Protein AF-0000000079106106 (afdb_homodimer)

Secondary structure (DSSP, 8-state):
----EEEEEEEEESHHHHHHHTT--HHHHHHHTT---EEEEEEETTEEEEEEEETTEEEEEEEETTSEEEEE-TTS-EEEEE-EEETTEEEEESSS-EEEEEEEETTEEEEEEEETTEEEEEEEEE-/----EEEEEEEEESHHHHHHHTT--HHHHHHHTT---EEEEEEETTEEEEEEEETTEEEEEEEETTSEEEEE-TTS-EEEEE-EEETTEEEEEETTEEEEEEEEETTEEEEEEEETTEEEEEEEEE-

Foldseek 3Di:
DDPAAKKKWDDKDLQQVVCVVVPDDPVVSVVQVPWTKMWGWDDDPQKIWIWIDGPPDIAIDIDGAPDWDWGADPVGDTDIWHWHDDDQWIWIADPQKIWIWGPPDPFWIWIWIDHPRRIMITIIGGD/DDPAAKKKWDDKDLQQVVCVVVPDDPVVSVVQVPWTKMWGWDDDPQKIWIWIDGPPDIAIDIDGAPDWDWGADPVGDTDIWHWHDDDQWIWIADPQKIWIWGPPDPFWIWIWIDHPRRIMITIIGGD

Structure (mmCIF, N/CA/C/O backbone):
data_AF-0000000079106106-model_v1
#
loop_
_entity.id
_entity.type
_entity.pdbx_description
1 polymer 'Fatty acid-binding protein, liver'
#
loop_
_atom_site.group_PDB
_atom_site.id
_atom_site.type_symbol
_atom_site.label_atom_id
_atom_site.label_alt_id
_atom_site.label_comp_id
_atom_site.label_asym_id
_a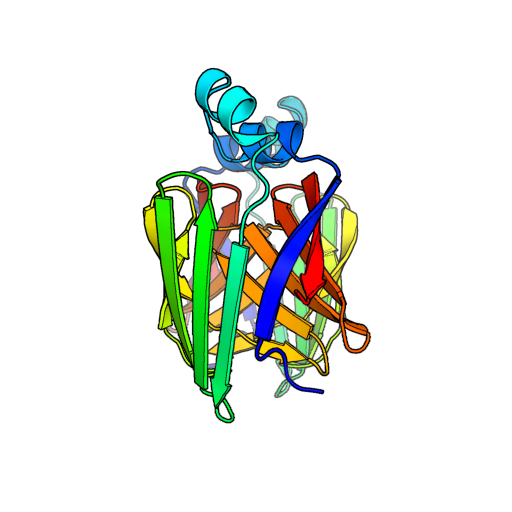tom_site.label_entity_id
_atom_site.label_seq_id
_atom_site.pdbx_PDB_ins_code
_atom_site.Cartn_x
_atom_site.Cartn_y
_atom_site.Cartn_z
_atom_site.occupancy
_atom_site.B_iso_or_equiv
_atom_site.auth_seq_id
_atom_site.auth_comp_id
_atom_site.auth_asym_id
_atom_site.auth_atom_id
_atom_site.pdbx_PDB_model_num
ATOM 1 N N . MET A 1 1 ? -15.227 -19.031 -3.68 1 78 1 MET A N 1
ATOM 2 C CA . MET A 1 1 ? -14.109 -19.859 -4.133 1 78 1 MET A CA 1
ATOM 3 C C . MET A 1 1 ? -12.898 -19.672 -3.217 1 78 1 MET A C 1
ATOM 5 O O . MET A 1 1 ? -12.719 -18.609 -2.621 1 78 1 MET A O 1
ATOM 9 N N . SER A 1 2 ? -12.148 -20.828 -3.018 1 93.19 2 SER A N 1
ATOM 10 C CA . SER A 1 2 ? -11.039 -20.844 -2.078 1 93.19 2 SER A CA 1
ATOM 11 C C . SER A 1 2 ? -9.703 -20.641 -2.799 1 93.19 2 SER A C 1
ATOM 13 O O . SER A 1 2 ? -9.523 -21.141 -3.914 1 93.19 2 SER A O 1
ATOM 15 N N . PHE A 1 3 ? -8.805 -19.969 -2.256 1 98 3 PHE A N 1
ATOM 16 C CA . PHE A 1 3 ? -7.465 -19.766 -2.793 1 98 3 PHE A CA 1
ATOM 17 C C . PHE A 1 3 ? -6.609 -21.016 -2.596 1 98 3 PHE A C 1
ATOM 19 O O . PHE A 1 3 ? -5.535 -21.141 -3.186 1 98 3 PHE A O 1
ATOM 26 N N . SER A 1 4 ? -7.051 -21.922 -1.822 1 98.31 4 SER A N 1
ATOM 27 C CA . SER A 1 4 ? -6.227 -23.062 -1.48 1 98.31 4 SER A CA 1
ATOM 28 C C . SER A 1 4 ? -5.801 -23.828 -2.73 1 98.31 4 SER A C 1
ATOM 30 O O . SER A 1 4 ? -6.617 -24.078 -3.621 1 98.31 4 SER A O 1
ATOM 32 N N . GLY A 1 5 ? -4.543 -24.156 -2.768 1 98.38 5 GLY A N 1
ATOM 33 C CA . GLY A 1 5 ? -4.02 -24.906 -3.896 1 98.38 5 GLY A CA 1
ATOM 34 C C . GLY A 1 5 ? -2.557 -24.625 -4.176 1 98.38 5 GLY A C 1
ATOM 35 O O . GLY A 1 5 ? -1.9 -23.906 -3.414 1 98.38 5 GLY A O 1
ATOM 36 N N . ARG A 1 6 ? -2.043 -25.328 -5.152 1 98.75 6 ARG A N 1
ATOM 37 C CA . ARG A 1 6 ? -0.69 -25.141 -5.668 1 98.75 6 ARG A CA 1
ATOM 38 C C . ARG A 1 6 ? -0.715 -24.531 -7.066 1 98.75 6 ARG A C 1
ATOM 40 O O . ARG A 1 6 ? -1.463 -24.984 -7.934 1 98.75 6 ARG A O 1
ATOM 47 N N . TYR A 1 7 ? 0.103 -23.484 -7.203 1 98.81 7 TYR A N 1
ATOM 48 C CA . TYR A 1 7 ? 0.075 -22.719 -8.445 1 98.81 7 TYR A CA 1
ATOM 49 C C . TYR A 1 7 ? 1.482 -22.516 -8.992 1 98.81 7 TYR A C 1
ATOM 51 O O . TYR A 1 7 ? 2.447 -22.438 -8.227 1 98.81 7 TYR A O 1
ATOM 59 N N . GLN A 1 8 ? 1.515 -22.406 -10.328 1 98.81 8 GLN A N 1
ATOM 60 C CA . GLN A 1 8 ? 2.787 -22.109 -10.977 1 98.81 8 GLN A CA 1
ATOM 61 C C . GLN A 1 8 ? 2.682 -20.859 -11.844 1 98.81 8 GLN A C 1
ATOM 63 O O . GLN A 1 8 ? 1.672 -20.656 -12.516 1 98.81 8 GLN A O 1
ATOM 68 N N . LEU A 1 9 ? 3.773 -20.109 -11.859 1 98.81 9 LEU A N 1
ATOM 69 C CA . LEU A 1 9 ? 3.82 -18.922 -12.703 1 98.81 9 LEU A CA 1
ATOM 70 C C . LEU A 1 9 ? 3.65 -19.297 -14.172 1 98.81 9 LEU A C 1
ATOM 72 O O . LEU A 1 9 ? 4.371 -20.141 -14.688 1 98.81 9 LEU A O 1
ATOM 76 N N . GLU A 1 10 ? 2.688 -18.672 -14.695 1 98.62 10 GLU A N 1
ATOM 77 C CA . GLU A 1 10 ? 2.441 -18.891 -16.109 1 98.62 10 GLU A CA 1
ATOM 78 C C . GLU A 1 10 ? 2.975 -17.734 -16.953 1 98.62 10 GLU A C 1
ATOM 80 O O . GLU A 1 10 ? 3.576 -17.938 -18 1 98.62 10 GLU A O 1
ATOM 85 N N . SER A 1 11 ? 2.742 -16.516 -16.562 1 98.25 11 SER A N 1
ATOM 86 C CA . SER A 1 11 ? 3.199 -15.336 -17.281 1 98.25 11 SER A CA 1
ATOM 87 C C . SER A 1 11 ? 3.354 -14.148 -16.328 1 98.25 11 SER A C 1
ATOM 89 O O . SER A 1 11 ? 2.814 -14.156 -15.227 1 98.25 11 SER A O 1
ATOM 91 N N . GLN A 1 12 ? 4.164 -13.188 -16.766 1 98.06 12 GLN A N 1
ATOM 92 C CA . GLN A 1 12 ? 4.344 -11.969 -15.977 1 98.06 12 GLN A CA 1
ATOM 93 C C . GLN A 1 12 ? 4.547 -10.758 -16.875 1 98.06 12 GLN A C 1
ATOM 95 O O . GLN A 1 12 ? 5.027 -10.891 -18 1 98.06 12 GLN A O 1
ATOM 100 N N . GLU A 1 13 ? 4.07 -9.602 -16.422 1 98.5 13 GLU A N 1
ATOM 101 C CA . GLU A 1 13 ? 4.219 -8.312 -17.094 1 98.5 13 GLU A CA 1
ATOM 102 C C . GLU A 1 13 ? 4.965 -7.312 -16.219 1 98.5 13 GLU A C 1
ATOM 104 O O . GLU A 1 13 ? 4.664 -7.176 -15.031 1 98.5 13 GLU A O 1
ATOM 109 N N . ASN A 1 14 ? 6.062 -6.609 -16.797 1 98.19 14 ASN A N 1
ATOM 110 C CA . ASN A 1 14 ? 6.789 -5.527 -16.141 1 98.19 14 ASN A CA 1
ATOM 111 C C . ASN A 1 14 ? 7.602 -6.031 -14.961 1 98.19 14 ASN A C 1
ATOM 113 O O . ASN A 1 14 ? 7.711 -5.348 -13.938 1 98.19 14 ASN A O 1
ATOM 117 N N . PHE A 1 15 ? 8.148 -7.266 -15.188 1 98.12 15 PHE A N 1
ATOM 118 C CA . PHE A 1 15 ? 8.977 -7.848 -14.133 1 98.12 15 PHE A CA 1
ATOM 119 C C . PHE A 1 15 ? 10.219 -7 -13.891 1 98.12 15 PHE A C 1
ATOM 121 O O . PHE A 1 15 ? 10.422 -6.492 -12.781 1 98.12 15 PHE A O 1
ATOM 128 N N . GLU A 1 16 ? 10.984 -6.746 -14.93 1 97.56 16 GLU A N 1
ATOM 129 C CA . GLU A 1 16 ? 12.297 -6.121 -14.773 1 97.56 16 GLU A CA 1
ATOM 130 C C . GLU A 1 16 ? 12.164 -4.684 -14.273 1 97.56 16 GLU A C 1
ATOM 132 O O . GLU A 1 16 ? 12.797 -4.301 -13.289 1 97.56 16 GLU A O 1
ATOM 137 N N . PRO A 1 17 ? 11.281 -3.854 -14.883 1 96.69 17 PRO A N 1
ATOM 138 C CA . PRO A 1 17 ? 11.148 -2.492 -14.359 1 96.69 17 PRO A CA 1
ATOM 139 C C . PRO A 1 17 ? 10.719 -2.461 -12.898 1 96.69 17 PRO A C 1
ATOM 141 O O . PRO A 1 17 ? 11.18 -1.604 -12.133 1 96.69 17 PRO A O 1
ATOM 144 N N . PHE A 1 18 ? 9.898 -3.365 -12.516 1 96.75 18 PHE A N 1
ATOM 145 C CA . PHE A 1 18 ? 9.422 -3.396 -11.141 1 96.75 18 PHE A CA 1
ATOM 146 C C . PHE A 1 18 ? 10.547 -3.783 -10.188 1 96.75 18 PHE A C 1
ATOM 148 O O . PHE A 1 18 ? 10.742 -3.133 -9.156 1 96.75 18 PHE A O 1
ATOM 155 N N . MET A 1 19 ? 11.242 -4.828 -10.523 1 96.19 19 MET A N 1
ATOM 156 C CA . MET A 1 19 ? 12.32 -5.293 -9.664 1 96.19 19 MET A CA 1
ATOM 157 C C . MET A 1 19 ? 13.398 -4.219 -9.516 1 96.19 19 MET A C 1
ATOM 159 O O . MET A 1 19 ? 13.953 -4.043 -8.43 1 96.19 19 MET A O 1
ATOM 163 N N . LYS A 1 20 ? 13.664 -3.508 -10.578 1 94.69 20 LYS A N 1
ATOM 164 C CA . LYS A 1 20 ? 14.609 -2.4 -10.508 1 94.69 20 LYS A CA 1
ATOM 165 C C . LYS A 1 20 ? 14.109 -1.304 -9.578 1 94.69 20 LYS A C 1
ATOM 167 O O . LYS A 1 20 ? 14.883 -0.754 -8.789 1 94.69 20 LYS A O 1
ATOM 172 N N . ALA A 1 21 ? 12.836 -1.104 -9.656 1 92.81 21 ALA A N 1
ATOM 173 C CA . ALA A 1 21 ? 12.242 -0.039 -8.859 1 92.81 21 ALA A CA 1
ATOM 174 C C . ALA A 1 21 ? 12.352 -0.343 -7.363 1 92.81 21 ALA A C 1
ATOM 176 O O . ALA A 1 21 ? 12.469 0.571 -6.547 1 92.81 21 ALA A O 1
ATOM 177 N N . ILE A 1 22 ? 12.328 -1.641 -7.035 1 92.94 22 ILE A N 1
ATOM 178 C CA . ILE A 1 22 ? 12.383 -1.965 -5.617 1 92.94 22 ILE A CA 1
ATOM 179 C C . ILE A 1 22 ? 13.836 -2.225 -5.199 1 92.94 22 ILE A C 1
ATOM 181 O O . ILE A 1 22 ? 14.094 -2.67 -4.082 1 92.94 22 ILE A O 1
ATOM 185 N N . GLY A 1 23 ? 14.773 -2.131 -6.078 1 90.94 23 GLY A N 1
ATOM 186 C CA . GLY A 1 23 ? 16.172 -2.008 -5.68 1 90.94 23 GLY A CA 1
ATOM 187 C C . GLY A 1 23 ? 16.969 -3.281 -5.891 1 90.94 23 GLY A C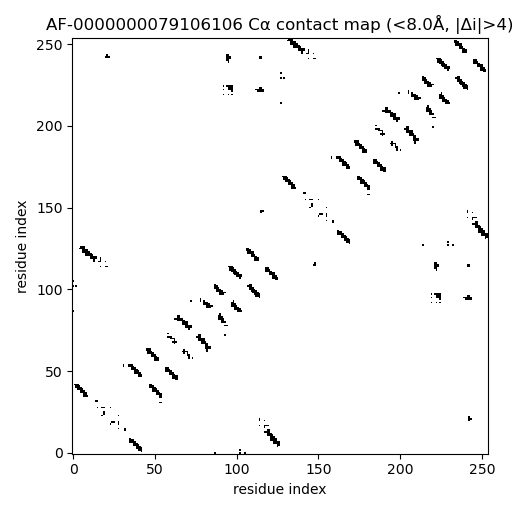 1
ATOM 188 O O . GLY A 1 23 ? 18.062 -3.43 -5.355 1 90.94 23 GLY A O 1
ATOM 189 N N . LEU A 1 24 ? 16.453 -4.223 -6.645 1 93.56 24 LEU A N 1
ATOM 190 C CA . LEU A 1 24 ? 17.234 -5.422 -6.922 1 93.56 24 LEU A CA 1
ATOM 191 C C . LEU A 1 24 ? 18.297 -5.145 -7.977 1 93.56 24 LEU A C 1
ATOM 193 O O . LEU A 1 24 ? 18.047 -4.426 -8.945 1 93.56 24 LEU A O 1
ATOM 197 N N . PRO A 1 25 ? 19.469 -5.723 -7.707 1 95.56 25 PRO A N 1
ATOM 198 C CA . PRO A 1 25 ? 20.5 -5.566 -8.734 1 95.56 25 PRO A CA 1
ATOM 199 C C . PRO A 1 25 ? 20.188 -6.348 -10.008 1 95.56 25 PRO A C 1
ATOM 201 O O . PRO A 1 25 ? 19.516 -7.379 -9.961 1 95.56 25 PRO A O 1
ATOM 204 N N . ASP A 1 26 ? 20.781 -5.887 -11.117 1 96.88 26 ASP A N 1
ATOM 205 C CA . ASP A 1 26 ? 20.5 -6.438 -12.438 1 96.88 26 ASP A CA 1
ATOM 206 C C . ASP A 1 26 ? 20.859 -7.926 -12.5 1 96.88 26 ASP A C 1
ATOM 208 O O . ASP A 1 26 ? 20.141 -8.711 -13.133 1 96.88 26 ASP A O 1
ATOM 212 N N . GLU A 1 27 ? 21.922 -8.273 -11.883 1 96.31 27 GLU A N 1
ATOM 213 C CA . GLU A 1 27 ? 22.359 -9.664 -11.922 1 96.31 27 GLU A CA 1
ATOM 214 C C . GLU A 1 27 ? 21.297 -10.594 -11.344 1 96.31 27 GLU A C 1
ATOM 216 O O . GLU A 1 27 ? 20.953 -11.609 -11.961 1 96.31 27 GLU A O 1
ATOM 221 N N . LEU A 1 28 ? 20.75 -10.227 -10.234 1 93.75 28 LEU A N 1
ATOM 222 C CA . LEU A 1 28 ? 19.719 -11.039 -9.609 1 93.75 28 LEU A CA 1
ATOM 223 C C . LEU A 1 28 ? 18.438 -11.023 -10.438 1 93.75 28 LEU A C 1
ATOM 225 O O . LEU A 1 28 ? 17.734 -12.039 -10.523 1 93.75 28 LEU A O 1
ATOM 229 N N . ILE A 1 29 ? 18.188 -9.906 -11.047 1 96.62 29 ILE A N 1
ATOM 230 C CA . ILE A 1 29 ? 16.984 -9.75 -11.875 1 96.62 29 ILE A CA 1
ATOM 231 C C . ILE A 1 29 ? 17.062 -10.695 -13.07 1 96.62 29 ILE A C 1
ATOM 233 O O . ILE A 1 29 ? 16.094 -11.406 -13.359 1 96.62 29 ILE A O 1
ATOM 237 N N . GLN A 1 30 ? 18.156 -10.727 -13.68 1 96.81 30 GLN A N 1
ATOM 238 C CA . GLN A 1 30 ? 18.328 -11.57 -14.859 1 96.81 30 GLN A CA 1
ATOM 239 C C . GLN A 1 30 ? 18.266 -13.047 -14.492 1 96.81 30 GLN A C 1
ATOM 241 O O . GLN A 1 30 ? 17.734 -13.859 -15.258 1 96.81 30 GLN A O 1
ATOM 246 N N . LYS A 1 31 ? 18.703 -13.367 -13.375 1 93.88 31 LYS A N 1
ATOM 247 C CA . LYS A 1 31 ? 18.672 -14.758 -12.93 1 93.88 31 LYS A CA 1
ATOM 248 C C . LYS A 1 31 ? 17.25 -15.188 -12.586 1 93.88 31 LYS A C 1
ATOM 250 O O . LYS A 1 31 ? 16.922 -16.375 -12.672 1 93.88 31 LYS A O 1
ATOM 255 N N . GLY A 1 32 ? 16.484 -14.25 -12.203 1 94.44 32 GLY A N 1
ATOM 256 C CA . GLY A 1 32 ? 15.164 -14.578 -11.688 1 94.44 32 GLY A CA 1
ATOM 257 C C . GLY A 1 32 ? 14.07 -14.516 -12.742 1 94.44 32 GLY A C 1
ATOM 258 O O . GLY A 1 32 ? 12.992 -15.07 -12.555 1 94.44 32 GLY A O 1
ATOM 259 N N . LYS A 1 33 ? 14.352 -13.836 -13.82 1 95.5 33 LYS A N 1
ATOM 260 C CA . LYS A 1 33 ? 13.32 -13.445 -14.773 1 95.5 33 LYS A CA 1
ATOM 261 C C . LYS A 1 33 ? 12.641 -14.664 -15.391 1 95.5 33 LYS A C 1
ATOM 263 O O . LYS A 1 33 ? 11.469 -14.617 -15.758 1 95.5 33 LYS A O 1
ATOM 268 N N . ASP A 1 34 ? 13.289 -15.828 -15.461 1 95.5 34 ASP A N 1
ATOM 269 C CA . ASP A 1 34 ? 12.734 -16.984 -16.156 1 95.5 34 ASP A CA 1
ATOM 270 C C . ASP A 1 34 ? 12.32 -18.062 -15.164 1 95.5 34 ASP A C 1
ATOM 272 O O . ASP A 1 34 ? 11.859 -19.141 -15.562 1 95.5 34 ASP A O 1
ATOM 276 N N . ILE A 1 35 ? 12.555 -17.797 -13.93 1 96.38 35 ILE A N 1
ATOM 277 C CA . ILE A 1 35 ? 12.188 -18.797 -12.922 1 96.38 35 ILE A CA 1
ATOM 278 C C . ILE A 1 35 ? 10.672 -18.922 -12.844 1 96.38 35 ILE A C 1
ATOM 280 O O . ILE A 1 35 ? 9.969 -17.922 -12.703 1 96.38 35 ILE A O 1
ATOM 284 N N . LYS A 1 36 ? 10.195 -20.125 -12.984 1 97.44 36 LYS A N 1
ATOM 285 C CA . LYS A 1 36 ? 8.773 -20.391 -12.789 1 97.44 36 LYS A CA 1
ATOM 286 C C . LYS A 1 36 ? 8.469 -20.703 -11.328 1 97.44 36 LYS A C 1
ATOM 288 O O . LYS A 1 36 ? 8.508 -21.875 -10.914 1 97.44 36 LYS A O 1
ATOM 293 N N . SER A 1 37 ? 8.141 -19.766 -10.602 1 97.94 37 SER A N 1
ATOM 294 C CA . SER A 1 37 ? 7.926 -19.891 -9.164 1 97.94 37 SER A CA 1
ATOM 295 C C . SER A 1 37 ? 6.695 -20.734 -8.852 1 97.94 37 SER A C 1
ATOM 297 O O . SER A 1 37 ? 5.777 -20.812 -9.672 1 97.94 37 SER A O 1
ATOM 299 N N . ILE A 1 38 ? 6.691 -21.297 -7.68 1 98.62 38 ILE A N 1
ATOM 300 C CA . ILE A 1 38 ? 5.574 -22.094 -7.188 1 98.62 38 ILE A CA 1
ATOM 301 C C . ILE A 1 38 ? 5 -21.453 -5.926 1 98.62 38 ILE A C 1
ATOM 303 O O . ILE A 1 38 ? 5.746 -21.078 -5.012 1 98.62 38 ILE A O 1
ATOM 307 N N . SER A 1 39 ? 3.688 -21.281 -5.938 1 98.62 39 SER A N 1
ATOM 308 C CA . SER A 1 39 ? 2.98 -20.797 -4.758 1 98.62 39 SER A CA 1
ATOM 309 C C . SER A 1 39 ? 2.047 -21.859 -4.191 1 98.62 39 SER A C 1
ATOM 311 O O . SER A 1 39 ? 1.225 -22.422 -4.918 1 98.62 39 SER A O 1
ATOM 313 N N . GLU A 1 40 ? 2.143 -22.109 -2.979 1 98.81 40 GLU A N 1
ATOM 314 C CA . GLU A 1 40 ? 1.206 -22.953 -2.248 1 98.81 40 GLU A CA 1
ATOM 315 C C . GLU A 1 40 ? 0.401 -22.141 -1.236 1 98.81 40 GLU A C 1
ATOM 317 O O . GLU A 1 40 ? 0.973 -21.484 -0.364 1 98.81 40 GLU A O 1
ATOM 322 N N . ILE A 1 41 ? -0.857 -22.234 -1.336 1 98.75 41 ILE A N 1
ATOM 323 C CA . ILE A 1 41 ? -1.736 -21.453 -0.474 1 98.75 41 ILE A CA 1
ATOM 324 C C . ILE A 1 41 ? -2.65 -22.391 0.315 1 98.75 41 ILE A C 1
ATOM 326 O O . ILE A 1 41 ? -3.314 -23.25 -0.262 1 98.75 41 ILE A O 1
ATOM 330 N N . GLU A 1 42 ? -2.668 -22.234 1.549 1 98.75 42 GLU A N 1
ATOM 331 C CA . GLU A 1 42 ? -3.605 -22.875 2.463 1 98.75 42 GLU A CA 1
ATOM 332 C C . GLU A 1 42 ? -4.547 -21.859 3.104 1 98.75 42 GLU A C 1
ATOM 334 O O . GLU A 1 42 ? -4.098 -20.938 3.775 1 98.75 42 GLU A O 1
ATOM 339 N N . GLU A 1 43 ? -5.785 -22.047 2.881 1 98.25 43 GLU A N 1
ATOM 340 C CA . GLU A 1 43 ? -6.824 -21.203 3.459 1 98.25 43 GLU A CA 1
ATOM 341 C C . GLU A 1 43 ? -7.711 -22 4.414 1 98.25 43 GLU A C 1
ATOM 343 O O . GLU A 1 43 ? -8.352 -22.969 4.008 1 98.25 43 GLU A O 1
ATOM 348 N N . ASN A 1 44 ? -7.746 -21.641 5.625 1 98.19 44 ASN A N 1
ATOM 349 C CA . ASN A 1 44 ? -8.633 -22.156 6.66 1 98.19 44 ASN A CA 1
ATOM 350 C C . ASN A 1 44 ? -9.453 -21.047 7.309 1 98.19 44 ASN A C 1
ATOM 352 O O . ASN A 1 44 ? -9.055 -20.484 8.328 1 98.19 44 ASN A O 1
ATOM 356 N N . GLY A 1 45 ? -10.648 -20.938 6.758 1 96.56 45 GLY A N 1
ATOM 357 C CA . GLY A 1 45 ? -11.375 -19.75 7.148 1 96.56 45 GLY A CA 1
ATOM 358 C C . GLY A 1 45 ? -10.625 -18.453 6.852 1 96.56 45 GLY A C 1
ATOM 359 O O . GLY A 1 45 ? -10.227 -18.219 5.711 1 96.56 45 GLY A O 1
ATOM 360 N N . ASP A 1 46 ? -10.383 -17.75 7.957 1 97.81 46 ASP A N 1
ATOM 361 C CA . ASP A 1 46 ? -9.688 -16.469 7.781 1 97.81 46 ASP A CA 1
ATOM 362 C C . ASP A 1 46 ? -8.18 -16.641 7.918 1 97.81 46 ASP A C 1
ATOM 364 O O . ASP A 1 46 ? -7.418 -15.695 7.73 1 97.81 46 ASP A O 1
ATOM 368 N N . HIS A 1 47 ? -7.77 -17.781 8.195 1 98.62 47 HIS A N 1
ATOM 369 C CA . HIS A 1 47 ? -6.344 -18.016 8.383 1 98.62 47 HIS A CA 1
ATOM 370 C C . HIS A 1 47 ? -5.699 -18.516 7.086 1 98.62 47 HIS A C 1
ATOM 372 O O . HIS A 1 47 ? -6.219 -19.422 6.438 1 98.62 47 HIS A O 1
ATOM 378 N N . PHE A 1 48 ? -4.559 -17.891 6.766 1 98.81 48 PHE A N 1
ATOM 379 C CA . PHE A 1 48 ? -3.832 -18.234 5.551 1 98.81 48 PHE A CA 1
ATOM 380 C C . PHE A 1 48 ? -2.381 -18.594 5.863 1 98.81 48 PHE A C 1
ATOM 382 O O . PHE A 1 48 ? -1.769 -17.984 6.742 1 98.81 48 PHE A O 1
ATOM 389 N N . LYS A 1 49 ? -1.903 -19.5 5.102 1 98.88 49 LYS A N 1
ATOM 390 C CA . LYS A 1 49 ? -0.473 -19.75 4.965 1 98.88 49 LYS A CA 1
ATOM 391 C C . LYS A 1 49 ? -0.059 -19.812 3.498 1 98.88 49 LYS A C 1
ATOM 393 O O . LYS A 1 49 ? -0.598 -20.594 2.725 1 98.88 49 LYS A O 1
ATOM 398 N N . VAL A 1 50 ? 0.894 -19.031 3.111 1 98.75 50 VAL A N 1
ATOM 399 C CA . VAL A 1 50 ? 1.36 -18.938 1.73 1 98.75 50 VAL A CA 1
ATOM 400 C C . VAL A 1 50 ? 2.852 -19.266 1.667 1 98.75 50 VAL A C 1
ATOM 402 O O . VAL A 1 50 ? 3.658 -18.656 2.365 1 98.75 50 VAL A O 1
ATOM 405 N N . THR A 1 51 ? 3.145 -20.203 0.875 1 98.69 51 THR A N 1
ATOM 406 C CA . THR A 1 51 ? 4.527 -20.594 0.618 1 98.69 51 THR A CA 1
ATOM 407 C C . THR A 1 51 ? 4.898 -20.328 -0.84 1 98.69 51 THR A C 1
ATOM 409 O O . THR A 1 51 ? 4.266 -20.875 -1.75 1 98.69 51 THR A O 1
ATOM 412 N N . VAL A 1 52 ? 5.887 -19.5 -1.043 1 98 52 VAL A N 1
ATOM 413 C CA . VAL A 1 52 ? 6.352 -19.188 -2.393 1 98 52 VAL A CA 1
ATOM 414 C C . VAL A 1 52 ? 7.785 -19.672 -2.57 1 98 52 VAL A C 1
ATOM 416 O O . VAL A 1 52 ? 8.672 -19.328 -1.783 1 98 52 VAL A O 1
ATOM 419 N N . THR A 1 53 ? 7.988 -20.5 -3.551 1 97.56 53 THR A N 1
ATOM 420 C CA . THR A 1 53 ? 9.312 -21.016 -3.889 1 97.56 53 THR A CA 1
ATOM 421 C C . THR A 1 53 ? 9.797 -20.422 -5.211 1 97.56 53 THR A C 1
ATOM 423 O O . THR A 1 53 ? 9.141 -20.578 -6.242 1 97.56 53 THR A O 1
ATOM 426 N N . THR A 1 54 ? 10.867 -19.719 -5.164 1 94.31 54 THR A N 1
ATOM 427 C CA . THR A 1 54 ? 11.531 -19.141 -6.328 1 94.31 54 THR A CA 1
ATOM 428 C C . THR A 1 54 ? 12.977 -19.625 -6.418 1 94.31 54 THR A C 1
ATOM 430 O O . THR A 1 54 ? 13.859 -19.094 -5.742 1 94.31 54 THR A O 1
ATOM 433 N N . GLY A 1 55 ? 13.227 -20.547 -7.316 1 90.88 55 GLY A N 1
ATOM 434 C CA . GLY A 1 55 ? 14.531 -21.172 -7.332 1 90.88 55 GLY A CA 1
ATOM 435 C C . GLY A 1 55 ? 14.883 -21.844 -6.02 1 90.88 55 GLY A C 1
ATOM 436 O O . GLY A 1 55 ? 14.172 -22.75 -5.57 1 90.88 55 GLY A O 1
ATOM 437 N N . SER A 1 56 ? 15.977 -21.359 -5.426 1 91.69 56 SER A N 1
ATOM 438 C CA . SER A 1 56 ? 16.406 -21.984 -4.184 1 91.69 56 SER A CA 1
ATOM 439 C C . SER A 1 56 ? 15.82 -21.266 -2.971 1 91.69 56 SER A C 1
ATOM 441 O O . SER A 1 56 ? 16 -21.719 -1.834 1 91.69 56 SER A O 1
ATOM 443 N N . LYS A 1 57 ? 15.117 -20.234 -3.178 1 92.06 57 LYS A N 1
ATOM 444 C CA . LYS A 1 57 ? 14.578 -19.453 -2.07 1 92.06 57 LYS A CA 1
ATOM 445 C C . LYS A 1 57 ? 13.133 -19.828 -1.772 1 92.06 57 LYS A C 1
ATOM 447 O O . LYS A 1 57 ? 12.344 -20.062 -2.691 1 92.06 57 LYS A O 1
ATOM 452 N N . VAL A 1 58 ? 12.891 -19.906 -0.454 1 96.5 58 VAL A N 1
ATOM 453 C CA . VAL A 1 58 ? 11.531 -20.203 -0.003 1 96.5 58 VAL A CA 1
ATOM 454 C C . VAL A 1 58 ? 11.047 -19.109 0.948 1 96.5 58 VAL A C 1
ATOM 456 O O . VAL A 1 58 ? 11.75 -18.766 1.901 1 96.5 58 VAL A O 1
ATOM 459 N N . LEU A 1 59 ? 9.93 -18.484 0.629 1 97.25 59 LEU A N 1
ATOM 460 C CA . LEU A 1 59 ? 9.297 -17.469 1.472 1 97.25 59 LEU A CA 1
ATOM 461 C C . LEU A 1 59 ? 7.965 -17.984 2.016 1 97.25 59 LEU A C 1
ATOM 463 O O . LEU A 1 59 ? 7.121 -18.469 1.255 1 97.25 59 LEU A O 1
ATOM 467 N N . VAL A 1 60 ? 7.812 -17.969 3.373 1 98.25 60 VAL A N 1
ATOM 468 C CA . VAL A 1 60 ? 6.574 -18.406 4.004 1 98.25 60 VAL A CA 1
ATOM 469 C C . VAL A 1 60 ? 5.957 -17.234 4.785 1 98.25 60 VAL A C 1
ATOM 471 O O . VAL A 1 60 ? 6.621 -16.625 5.617 1 98.25 60 VAL A O 1
ATOM 474 N N . ASN A 1 61 ? 4.73 -16.922 4.512 1 98.69 61 ASN A N 1
ATOM 475 C CA . ASN A 1 61 ? 3.951 -15.953 5.266 1 98.69 61 ASN A CA 1
ATOM 476 C C . ASN A 1 61 ? 2.643 -16.547 5.77 1 98.69 61 ASN A C 1
ATOM 478 O O . ASN A 1 61 ? 1.98 -17.297 5.051 1 98.69 61 ASN A O 1
ATOM 482 N N . SER A 1 62 ? 2.252 -16.219 6.949 1 98.75 62 SER A N 1
ATOM 483 C CA . SER A 1 62 ? 0.976 -16.594 7.547 1 98.75 62 SER A CA 1
ATOM 484 C C . SER A 1 62 ? 0.246 -15.375 8.109 1 98.75 62 SER A C 1
ATOM 486 O O . SER A 1 62 ? 0.867 -14.492 8.695 1 98.75 62 SER A O 1
ATOM 488 N N . PHE A 1 63 ? -1.028 -15.422 8.008 1 98.75 63 PHE A N 1
ATOM 489 C CA . PHE A 1 63 ? -1.804 -14.289 8.5 1 98.75 63 PHE A CA 1
ATOM 490 C C . PHE A 1 63 ? -3.268 -14.672 8.68 1 98.75 63 PHE A C 1
ATOM 492 O O . PHE A 1 63 ? -3.711 -15.703 8.172 1 98.75 63 PHE A O 1
ATOM 499 N N . THR A 1 64 ? -3.949 -13.898 9.414 1 98.62 64 THR A N 1
ATOM 500 C CA . THR A 1 64 ? -5.402 -13.922 9.539 1 98.62 64 THR A CA 1
ATOM 501 C C . THR A 1 64 ? -6.016 -12.656 8.953 1 98.62 64 THR A C 1
ATOM 503 O O . THR A 1 64 ? -5.582 -11.547 9.273 1 98.62 64 THR A O 1
ATOM 506 N N . ILE A 1 65 ? -7.004 -12.812 8.109 1 97.75 65 ILE A N 1
ATOM 507 C CA . ILE A 1 65 ? -7.645 -11.688 7.441 1 97.75 65 ILE A CA 1
ATOM 508 C C . ILE A 1 65 ? -8.094 -10.664 8.477 1 97.75 65 ILE A C 1
ATOM 510 O O . ILE A 1 65 ? -8.734 -11.016 9.477 1 97.75 65 ILE A O 1
ATOM 514 N N . GLY A 1 66 ? -7.676 -9.43 8.258 1 95.88 66 GLY A N 1
ATOM 515 C CA . GLY A 1 66 ? -8.156 -8.336 9.086 1 95.88 66 GLY A CA 1
ATOM 516 C C . GLY A 1 66 ? -7.359 -8.164 10.367 1 95.88 66 GLY A C 1
ATOM 517 O O . GLY A 1 66 ? -7.629 -7.254 11.156 1 95.88 66 GLY A O 1
ATOM 518 N N . LYS A 1 67 ? -6.391 -9.016 10.555 1 97.25 67 LYS A N 1
ATOM 519 C CA . LYS A 1 67 ? -5.57 -8.938 11.758 1 97.25 67 LYS A CA 1
ATOM 520 C C . LYS A 1 67 ? -4.117 -8.633 11.414 1 97.25 67 LYS A C 1
ATOM 522 O O . LYS A 1 67 ? -3.594 -9.125 10.414 1 97.25 67 LYS A O 1
ATOM 527 N N . GLU A 1 68 ? -3.59 -7.871 12.273 1 97.38 68 GLU A N 1
ATOM 528 C CA . GLU A 1 68 ? -2.18 -7.551 12.062 1 97.38 68 GLU A CA 1
ATOM 529 C C . GLU A 1 68 ? -1.316 -8.812 12.117 1 97.38 68 GLU A C 1
ATOM 531 O O . GLU A 1 68 ? -1.535 -9.68 12.961 1 97.38 68 GLU A O 1
ATOM 536 N N . ALA A 1 69 ? -0.369 -8.883 11.203 1 98.06 69 ALA A N 1
ATOM 537 C CA . ALA A 1 69 ? 0.616 -9.961 11.164 1 98.06 69 ALA A CA 1
ATOM 538 C C . ALA A 1 69 ? 1.978 -9.445 10.711 1 98.06 69 ALA A C 1
ATOM 540 O O . ALA A 1 69 ? 2.066 -8.406 10.062 1 98.06 69 ALA A O 1
ATOM 541 N N . GLU A 1 70 ? 3.025 -10.117 11.156 1 98.19 70 GLU A N 1
ATOM 542 C CA . GLU A 1 70 ? 4.348 -9.852 10.602 1 98.19 70 GLU A CA 1
ATOM 543 C C . GLU A 1 70 ? 4.57 -10.617 9.297 1 98.19 70 GLU A C 1
ATOM 545 O O . GLU A 1 70 ? 4.48 -11.852 9.281 1 98.19 70 GLU A O 1
ATOM 550 N N . LEU A 1 71 ? 4.793 -9.922 8.18 1 97.75 71 LEU A N 1
ATOM 551 C CA . LEU A 1 71 ? 5.027 -10.5 6.867 1 97.75 71 LEU A CA 1
ATOM 552 C C . LEU A 1 71 ? 6.434 -10.18 6.371 1 97.75 71 LEU A C 1
ATOM 554 O O . LEU A 1 71 ? 7.016 -9.156 6.758 1 97.75 71 LEU A O 1
ATOM 558 N N . GLU A 1 72 ? 6.922 -11.039 5.562 1 96.44 72 GLU A N 1
ATOM 559 C CA . GLU A 1 72 ? 8.25 -10.852 4.992 1 96.44 72 GLU A CA 1
ATOM 560 C C . GLU A 1 72 ? 8.18 -10.594 3.492 1 96.44 72 GLU A C 1
ATOM 562 O O . GLU A 1 72 ? 7.418 -11.25 2.779 1 96.44 72 GLU A O 1
ATOM 567 N N . THR A 1 73 ? 8.914 -9.562 3.047 1 91.38 73 THR A N 1
ATOM 568 C CA . THR A 1 73 ? 9.008 -9.281 1.619 1 91.38 73 THR A CA 1
ATOM 569 C C . THR A 1 73 ? 10 -10.227 0.947 1 91.38 73 THR A C 1
ATOM 571 O O . THR A 1 73 ? 10.734 -10.945 1.625 1 91.38 73 THR A O 1
ATOM 574 N N . VAL A 1 74 ? 9.984 -10.219 -0.392 1 84.31 74 VAL A N 1
ATOM 575 C CA . VAL A 1 74 ? 10.883 -11.062 -1.172 1 84.31 74 VAL A CA 1
ATOM 576 C C . VAL A 1 74 ? 12.328 -10.633 -0.94 1 84.31 74 VAL A C 1
ATOM 578 O O . VAL A 1 74 ? 13.25 -11.438 -1.103 1 84.31 74 VAL A O 1
ATOM 581 N N . THR A 1 75 ? 12.469 -9.398 -0.557 1 85.62 75 THR A N 1
ATOM 582 C CA . THR A 1 75 ? 13.812 -8.891 -0.324 1 85.62 75 THR A CA 1
ATOM 583 C C . THR A 1 75 ? 14.227 -9.102 1.13 1 85.62 75 THR A C 1
ATOM 585 O O . THR A 1 75 ? 15.328 -8.719 1.531 1 85.62 75 THR A O 1
ATOM 588 N N . GLY A 1 76 ? 13.398 -9.703 1.941 1 89.38 76 GLY A N 1
ATOM 589 C CA . GLY A 1 76 ? 13.805 -10.172 3.256 1 89.38 76 GLY A CA 1
ATOM 590 C C . GLY A 1 76 ? 13.344 -9.266 4.383 1 89.38 76 GLY A C 1
ATOM 591 O O . GLY A 1 76 ? 13.5 -9.602 5.559 1 89.38 76 GLY A O 1
ATOM 592 N N . GLU A 1 77 ? 12.805 -8.133 4.164 1 90.38 77 GLU A N 1
ATOM 593 C CA . GLU A 1 77 ? 12.383 -7.223 5.219 1 90.38 77 GLU A CA 1
ATOM 594 C C . GLU A 1 77 ? 11.086 -7.699 5.875 1 90.38 77 GLU A C 1
ATOM 596 O O . GLU A 1 77 ? 10.172 -8.156 5.188 1 90.38 77 GLU A O 1
ATOM 601 N N . LYS A 1 78 ? 11.109 -7.609 7.234 1 94.69 78 LYS A N 1
ATOM 602 C CA . LYS A 1 78 ? 9.898 -7.914 7.98 1 94.69 78 LYS A CA 1
ATOM 603 C C . LYS A 1 78 ? 9.062 -6.656 8.211 1 94.69 78 LYS A C 1
ATOM 605 O O . LYS A 1 78 ? 9.602 -5.602 8.547 1 94.69 78 LYS A O 1
ATOM 610 N N . VAL A 1 79 ? 7.703 -6.816 8.008 1 94.5 79 VAL A N 1
ATOM 611 C CA . VAL A 1 79 ? 6.805 -5.672 8.094 1 94.5 79 VAL A CA 1
ATOM 612 C C . VAL A 1 79 ? 5.496 -6.09 8.758 1 94.5 79 VAL A C 1
ATOM 614 O O . VAL A 1 79 ? 4.961 -7.164 8.461 1 94.5 79 VAL A O 1
ATOM 617 N N . LYS A 1 80 ? 5.016 -5.25 9.648 1 94.56 80 LYS A N 1
ATOM 618 C CA . LYS A 1 80 ? 3.67 -5.469 10.172 1 94.56 80 LYS A CA 1
ATOM 619 C C . LYS A 1 80 ? 2.611 -4.918 9.219 1 94.56 80 LYS A C 1
ATOM 621 O O . LYS A 1 80 ? 2.729 -3.791 8.734 1 94.56 80 LYS A O 1
ATOM 626 N N . SER A 1 81 ? 1.624 -5.723 8.906 1 95.69 81 SER A N 1
ATOM 627 C CA . SER A 1 81 ? 0.572 -5.305 7.984 1 95.69 81 SER A CA 1
ATOM 628 C C . SER A 1 81 ? -0.715 -6.086 8.227 1 95.69 81 SER A C 1
ATOM 630 O O . SER A 1 81 ? -0.749 -7 9.047 1 95.69 81 SER A O 1
ATOM 632 N N . VAL A 1 82 ? -1.761 -5.633 7.609 1 96.44 82 VAL A N 1
ATOM 633 C CA . VAL A 1 82 ? -3.062 -6.293 7.652 1 96.44 82 VAL A CA 1
ATOM 634 C C . VAL A 1 82 ? -3.506 -6.656 6.238 1 96.44 82 VAL A C 1
ATOM 636 O O . VAL A 1 82 ? -3.494 -5.809 5.34 1 96.44 82 VAL A O 1
ATOM 639 N N . VAL A 1 83 ? -3.871 -7.848 6.051 1 97.56 83 VAL A N 1
ATOM 640 C CA . VAL A 1 83 ? -4.422 -8.281 4.773 1 97.56 83 VAL A CA 1
ATOM 641 C C . VAL A 1 83 ? -5.945 -8.156 4.797 1 97.56 83 VAL A C 1
ATOM 643 O O . VAL A 1 83 ? -6.602 -8.648 5.719 1 97.56 83 VAL A O 1
ATOM 646 N N . HIS A 1 84 ? -6.449 -7.547 3.803 1 96.56 84 HIS A N 1
ATOM 647 C CA . HIS A 1 84 ? -7.895 -7.359 3.703 1 96.56 84 HIS A CA 1
ATOM 648 C C . HIS A 1 84 ? -8.477 -8.188 2.561 1 96.56 84 HIS A C 1
ATOM 650 O O . HIS A 1 84 ? -7.844 -8.344 1.515 1 96.56 84 HIS A O 1
ATOM 656 N N . ARG A 1 85 ? -9.656 -8.609 2.785 1 95.19 85 ARG A N 1
ATOM 657 C CA . ARG A 1 85 ? -10.375 -9.352 1.751 1 95.19 85 ARG A CA 1
ATOM 658 C C . ARG A 1 85 ? -11.555 -8.547 1.224 1 95.19 85 ARG A C 1
ATOM 660 O O . ARG A 1 85 ? -12.312 -7.961 2.002 1 95.19 85 ARG A O 1
ATOM 667 N N . GLU A 1 86 ? -11.594 -8.453 -0.029 1 92.5 86 GLU A N 1
ATOM 668 C CA . GLU A 1 86 ? -12.719 -7.879 -0.765 1 92.5 86 GLU A CA 1
ATOM 669 C C . GLU A 1 86 ? -13.234 -8.844 -1.825 1 92.5 86 GLU A C 1
ATOM 671 O O . GLU A 1 86 ? -12.789 -8.812 -2.975 1 92.5 86 GLU A O 1
ATOM 676 N N . GLY A 1 87 ? -14.164 -9.734 -1.427 1 91.06 87 GLY A N 1
ATOM 677 C CA . GLY A 1 87 ? -14.641 -10.758 -2.34 1 91.06 87 GLY A CA 1
ATOM 678 C C . GLY A 1 87 ? -13.57 -11.766 -2.717 1 91.06 87 GLY A C 1
ATOM 679 O O . GLY A 1 87 ? -13.016 -12.445 -1.851 1 91.06 87 GLY A O 1
ATOM 680 N N . ASN A 1 88 ? -13.328 -11.781 -3.973 1 95.5 88 ASN A N 1
ATOM 681 C CA . ASN A 1 88 ? -12.352 -12.727 -4.504 1 95.5 88 ASN A CA 1
ATOM 682 C C . ASN A 1 88 ? -10.953 -12.125 -4.547 1 95.5 88 ASN A C 1
ATOM 684 O O . ASN A 1 88 ? -10.078 -12.633 -5.246 1 95.5 88 ASN A O 1
ATOM 688 N N . LYS A 1 89 ? -10.781 -10.992 -3.807 1 96.69 89 LYS A N 1
ATOM 689 C CA . LYS A 1 89 ? -9.484 -10.32 -3.793 1 96.69 89 LYS A CA 1
ATOM 690 C C . LYS A 1 89 ? -8.914 -10.258 -2.379 1 96.69 89 LYS A C 1
ATOM 692 O O . LYS A 1 89 ? -9.648 -10.031 -1.417 1 96.69 89 LYS A O 1
ATOM 697 N N . LEU A 1 90 ? -7.617 -10.445 -2.309 1 97.81 90 LEU A N 1
ATOM 698 C CA . LEU A 1 90 ? -6.832 -10.094 -1.131 1 97.81 90 LEU A CA 1
ATOM 699 C C . LEU A 1 90 ? -5.945 -8.891 -1.407 1 97.81 90 LEU A C 1
ATOM 701 O O . LEU A 1 90 ? -5.309 -8.805 -2.459 1 97.81 90 LEU A O 1
ATOM 705 N N . LYS A 1 91 ? -5.992 -7.957 -0.485 1 97.12 91 LYS A N 1
ATOM 706 C CA . LYS A 1 91 ? -5.219 -6.73 -0.658 1 97.12 91 LYS A CA 1
ATOM 707 C C . LYS A 1 91 ? -4.336 -6.465 0.556 1 97.12 91 LYS A C 1
ATOM 709 O O . LYS A 1 91 ? -4.781 -6.586 1.697 1 97.12 91 LYS A O 1
ATOM 714 N N . VAL A 1 92 ? -3.057 -6.109 0.297 1 97 92 VAL A N 1
ATOM 715 C CA . VAL A 1 92 ? -2.127 -5.754 1.364 1 97 92 VAL A CA 1
ATOM 716 C C . VAL A 1 92 ? -1.099 -4.754 0.844 1 97 92 VAL A C 1
ATOM 718 O O . VAL A 1 92 ? -0.845 -4.684 -0.361 1 97 92 VAL A O 1
ATOM 721 N N . CYS A 1 93 ? -0.6 -3.951 1.659 1 94.75 93 CYS A N 1
ATOM 722 C CA . CYS A 1 93 ? 0.51 -3.053 1.356 1 94.75 93 CYS A CA 1
ATOM 723 C C . CYS A 1 93 ? 1.721 -3.369 2.227 1 94.75 93 CYS A C 1
ATOM 725 O O . CYS A 1 93 ? 1.617 -3.398 3.453 1 94.75 93 CYS A O 1
ATOM 727 N N . LEU A 1 94 ? 2.83 -3.67 1.606 1 94.31 94 LEU A N 1
ATOM 728 C CA . LEU A 1 94 ? 4.074 -3.994 2.297 1 94.31 94 LEU A CA 1
ATOM 729 C C . LEU A 1 94 ? 5.145 -2.945 2.008 1 94.31 94 LEU A C 1
ATOM 731 O O . LEU A 1 94 ? 5.777 -2.975 0.951 1 94.31 94 LEU A O 1
ATOM 735 N N . LYS A 1 95 ? 5.441 -2.082 2.898 1 89.25 95 LYS A N 1
ATOM 736 C CA . LYS A 1 95 ? 6.473 -1.056 2.797 1 89.25 95 LYS A CA 1
ATOM 737 C C . LYS A 1 95 ? 6.336 -0.261 1.503 1 89.25 95 LYS A C 1
ATOM 739 O O . LYS A 1 95 ? 7.312 -0.071 0.776 1 89.25 95 LYS A O 1
ATOM 744 N N . GLY A 1 96 ? 5.133 0.04 1.225 1 92.12 96 GLY A N 1
ATOM 745 C CA . GLY A 1 96 ? 4.898 0.873 0.055 1 92.12 96 GLY A CA 1
ATOM 746 C C . GLY A 1 96 ? 4.773 0.076 -1.229 1 92.12 96 GLY A C 1
ATOM 747 O O . GLY A 1 96 ? 4.969 0.614 -2.32 1 92.12 96 GLY A O 1
ATOM 748 N N . ILE A 1 97 ? 4.656 -1.159 -1.12 1 94.38 97 ILE A N 1
ATOM 749 C CA . ILE A 1 97 ? 4.312 -2.016 -2.248 1 94.38 97 ILE A CA 1
ATOM 750 C C . ILE A 1 97 ? 2.887 -2.539 -2.082 1 94.38 97 ILE A C 1
ATOM 752 O O . ILE A 1 97 ? 2.598 -3.277 -1.137 1 94.38 97 ILE A O 1
ATOM 756 N N . GLU A 1 98 ? 2 -2.123 -2.973 1 95.62 98 GLU A N 1
ATOM 757 C CA . GLU A 1 98 ? 0.643 -2.662 -2.973 1 95.62 98 GLU A CA 1
ATOM 758 C C . GLU A 1 98 ? 0.591 -4.027 -3.65 1 95.62 98 GLU A C 1
ATOM 760 O O . GLU A 1 98 ? 1.167 -4.219 -4.723 1 95.62 98 GLU A O 1
ATOM 765 N N . SER A 1 99 ? -0.035 -4.965 -3.018 1 97.12 99 SER A N 1
ATOM 766 C CA . SER A 1 99 ? -0.218 -6.293 -3.59 1 97.12 99 SER A CA 1
ATOM 767 C C . SER A 1 99 ? -1.687 -6.703 -3.57 1 97.12 99 SER A C 1
ATOM 769 O O . SER A 1 99 ? -2.312 -6.742 -2.51 1 97.12 99 SER A O 1
ATOM 771 N N . ILE A 1 100 ? -2.205 -6.988 -4.723 1 97.44 100 ILE A N 1
ATOM 772 C CA . ILE A 1 100 ? -3.574 -7.469 -4.879 1 97.44 100 ILE A CA 1
ATOM 773 C C . ILE A 1 100 ? -3.562 -8.859 -5.508 1 97.44 100 ILE A C 1
ATOM 775 O O . ILE A 1 100 ? -2.99 -9.062 -6.582 1 97.44 100 ILE A O 1
ATOM 779 N N . THR A 1 101 ? -4.133 -9.812 -4.809 1 98.44 101 THR A N 1
ATOM 780 C CA . THR A 1 101 ? -4.273 -11.18 -5.289 1 98.44 101 THR A CA 1
ATOM 781 C C . THR A 1 101 ? -5.734 -11.5 -5.598 1 98.44 101 THR A C 1
ATOM 783 O O . THR A 1 101 ? -6.582 -11.477 -4.703 1 98.44 101 THR A O 1
ATOM 786 N N . GLU A 1 102 ? -6.023 -11.82 -6.832 1 98.44 102 GLU A N 1
ATOM 787 C CA . GLU A 1 102 ? -7.402 -12 -7.285 1 98.44 102 GLU A CA 1
ATOM 788 C C . GLU A 1 102 ? -7.609 -13.391 -7.887 1 98.44 102 GLU A C 1
ATOM 790 O O . GLU A 1 102 ? -6.844 -13.82 -8.75 1 98.44 102 GLU A O 1
ATOM 795 N N . MET A 1 103 ? -8.547 -14.086 -7.395 1 98.31 103 MET A N 1
ATOM 796 C CA . MET A 1 103 ? -9.008 -15.297 -8.062 1 98.31 103 MET A CA 1
ATOM 797 C C . MET A 1 103 ? -9.844 -14.961 -9.297 1 98.31 103 MET A C 1
ATOM 799 O O . MET A 1 103 ? -11.016 -14.594 -9.172 1 98.31 103 MET A O 1
ATOM 803 N N . VAL A 1 104 ? -9.273 -15.102 -10.438 1 97.56 104 VAL A N 1
ATOM 804 C CA . VAL A 1 104 ? -9.945 -14.695 -11.672 1 97.56 104 VAL A CA 1
ATOM 805 C C . VAL A 1 104 ? -10.891 -15.797 -12.141 1 97.56 104 VAL A C 1
ATOM 807 O O . VAL A 1 104 ? -11.898 -15.523 -12.797 1 97.56 104 VAL A O 1
ATOM 810 N N . ASP A 1 105 ? -10.57 -17 -11.898 1 96.69 105 ASP A N 1
ATOM 811 C CA . ASP A 1 105 ? -11.414 -18.172 -12.07 1 96.69 105 ASP A CA 1
ATOM 812 C C . ASP A 1 105 ? -10.961 -19.312 -11.164 1 96.69 105 ASP A C 1
ATOM 814 O O . ASP A 1 105 ? -10.117 -19.125 -10.281 1 96.69 105 ASP A O 1
ATOM 818 N N . ALA A 1 106 ? -11.539 -20.422 -11.367 1 95.06 106 ALA A N 1
ATOM 819 C CA . ALA A 1 106 ? -11.336 -21.531 -10.43 1 95.06 106 ALA A CA 1
ATOM 820 C C . ALA A 1 106 ? -9.875 -21.969 -10.414 1 95.06 106 ALA A C 1
ATOM 822 O O . ALA A 1 106 ? -9.391 -22.516 -9.414 1 95.06 106 ALA A O 1
ATOM 823 N N . ASN A 1 107 ? -9.109 -21.609 -11.469 1 97.62 107 ASN A N 1
ATOM 824 C CA . ASN A 1 107 ? -7.77 -22.172 -11.586 1 97.62 107 ASN A CA 1
ATOM 825 C C . ASN A 1 107 ? -6.719 -21.094 -11.797 1 97.62 107 ASN A C 1
ATOM 827 O O . ASN A 1 107 ? -5.539 -21.391 -11.977 1 97.62 107 ASN A O 1
ATOM 831 N N . THR A 1 108 ? -7.098 -19.875 -11.742 1 98.69 108 THR A N 1
ATOM 832 C CA . THR A 1 108 ? -6.188 -18.812 -12.141 1 98.69 108 THR A CA 1
ATOM 833 C C . THR A 1 108 ? -6.184 -17.688 -11.102 1 98.69 108 THR A C 1
ATOM 835 O O . THR A 1 108 ? -7.242 -17.219 -10.68 1 98.69 108 THR A O 1
ATOM 838 N N . ILE A 1 109 ? -4.988 -17.328 -10.641 1 98.75 109 ILE A N 1
ATOM 839 C CA . ILE A 1 109 ? -4.805 -16.188 -9.758 1 98.75 109 ILE A CA 1
ATOM 840 C C . ILE A 1 109 ? -3.996 -15.109 -10.477 1 98.75 109 ILE A C 1
ATOM 842 O O . ILE A 1 109 ? -3 -15.406 -11.141 1 98.75 109 ILE A O 1
ATOM 846 N N . LEU A 1 110 ? -4.5 -13.922 -10.453 1 98.88 110 LEU A N 1
ATOM 847 C CA . LEU A 1 110 ? -3.748 -12.742 -10.883 1 98.88 110 LEU A CA 1
ATOM 848 C C . LEU A 1 110 ? -3.242 -11.961 -9.68 1 98.88 110 LEU A C 1
ATOM 850 O O . LEU A 1 110 ? -4.035 -11.508 -8.844 1 98.88 110 LEU A O 1
ATOM 854 N N . ASN A 1 111 ? -1.929 -11.875 -9.57 1 98.56 111 ASN A N 1
ATOM 855 C CA . ASN A 1 111 ? -1.319 -11.023 -8.547 1 98.56 111 ASN A CA 1
ATOM 856 C C . ASN A 1 111 ? -0.769 -9.734 -9.148 1 98.56 111 ASN A C 1
ATOM 858 O O . ASN A 1 111 ? 0.03 -9.773 -10.086 1 98.56 111 ASN A O 1
ATOM 862 N N . THR A 1 112 ? -1.246 -8.609 -8.656 1 98.38 112 THR A N 1
ATOM 863 C CA . THR A 1 112 ? -0.811 -7.301 -9.125 1 98.38 112 THR A CA 1
ATOM 864 C C . THR A 1 112 ? -0.099 -6.539 -8.016 1 98.38 112 THR A C 1
ATOM 866 O O . THR A 1 112 ? -0.677 -6.293 -6.953 1 98.38 112 THR A O 1
ATOM 869 N N . MET A 1 113 ? 1.135 -6.156 -8.328 1 97.38 113 MET A N 1
ATOM 870 C CA . MET A 1 113 ? 1.895 -5.344 -7.379 1 97.38 113 MET A CA 1
ATOM 871 C C . MET A 1 113 ? 2.199 -3.969 -7.965 1 97.38 113 MET A C 1
ATOM 873 O O . MET A 1 113 ? 2.5 -3.85 -9.156 1 97.38 113 MET A O 1
ATOM 877 N N . THR A 1 114 ? 2.059 -2.975 -7.148 1 96.56 114 THR A N 1
ATOM 878 C CA . THR A 1 114 ? 2.287 -1.609 -7.605 1 96.56 114 THR A CA 1
ATOM 879 C C . THR A 1 114 ? 3.24 -0.875 -6.668 1 96.56 114 THR A C 1
ATOM 881 O O . THR A 1 114 ? 3.105 -0.964 -5.445 1 96.56 114 THR A O 1
ATOM 884 N N . VAL A 1 115 ? 4.227 -0.219 -7.227 1 94.75 115 VAL A N 1
ATOM 885 C CA . VAL A 1 115 ? 5.117 0.677 -6.496 1 94.75 115 VAL A CA 1
ATOM 886 C C . VAL A 1 115 ? 5.379 1.934 -7.324 1 94.75 115 VAL A C 1
ATOM 888 O O . VAL A 1 115 ? 5.77 1.847 -8.492 1 94.75 115 VAL A O 1
ATOM 891 N N . ALA A 1 116 ? 5.129 3.051 -6.77 1 88.81 116 ALA A N 1
ATOM 892 C CA . ALA A 1 116 ? 5.379 4.332 -7.426 1 88.81 116 ALA A CA 1
ATOM 893 C C . ALA A 1 116 ? 4.832 4.34 -8.852 1 88.81 116 ALA A C 1
ATOM 895 O O . ALA A 1 116 ? 5.52 4.754 -9.781 1 88.81 116 ALA A O 1
ATOM 896 N N . GLY A 1 117 ? 3.703 3.754 -9 1 88.75 117 GLY A N 1
ATOM 897 C CA . GLY A 1 117 ? 3.025 3.789 -10.281 1 88.75 117 GLY A CA 1
ATOM 898 C C . GLY A 1 117 ? 3.434 2.656 -11.203 1 88.75 117 GLY A C 1
ATOM 899 O O . GLY A 1 117 ? 2.807 2.438 -12.242 1 88.75 117 GLY A O 1
ATOM 900 N N . ILE A 1 118 ? 4.465 1.981 -10.906 1 94.19 118 ILE A N 1
ATOM 901 C CA . ILE A 1 118 ? 4.898 0.838 -11.703 1 94.19 118 ILE A CA 1
ATOM 902 C C . ILE A 1 118 ? 4.086 -0.396 -11.32 1 94.19 118 ILE A C 1
ATOM 904 O O . ILE A 1 118 ? 4.004 -0.751 -10.141 1 94.19 118 ILE A O 1
ATOM 908 N N . VAL A 1 119 ? 3.496 -1.027 -12.312 1 97.12 119 VAL A N 1
ATOM 909 C CA . VAL A 1 119 ? 2.586 -2.139 -12.055 1 97.12 119 VAL A CA 1
ATOM 910 C C . VAL A 1 119 ? 3.205 -3.441 -12.555 1 97.12 119 VAL A C 1
ATOM 912 O O . VAL A 1 119 ? 3.607 -3.535 -13.719 1 97.12 119 VAL A O 1
ATOM 915 N N . TYR A 1 120 ? 3.348 -4.398 -11.695 1 98.19 120 TYR A N 1
ATOM 916 C CA . TYR A 1 120 ? 3.828 -5.746 -11.977 1 98.19 120 TYR A CA 1
ATOM 917 C C . TYR A 1 120 ? 2.701 -6.766 -11.844 1 98.19 120 TYR A C 1
ATOM 919 O O . TYR A 1 120 ? 2.074 -6.867 -10.781 1 98.19 120 TYR A O 1
ATOM 927 N N . LYS A 1 121 ? 2.422 -7.512 -12.938 1 98.69 121 LYS A N 1
ATOM 928 C CA . LYS A 1 121 ? 1.347 -8.5 -12.945 1 98.69 121 LYS A CA 1
ATOM 929 C C . LYS A 1 121 ? 1.897 -9.914 -13.125 1 98.69 121 LYS A C 1
ATOM 931 O O . LYS A 1 121 ? 2.699 -10.156 -14.031 1 98.69 121 LYS A O 1
ATOM 936 N N . ARG A 1 122 ? 1.504 -10.781 -12.266 1 98.5 122 ARG A N 1
ATOM 937 C CA . ARG A 1 122 ? 1.814 -12.203 -12.336 1 98.5 122 ARG A CA 1
ATOM 938 C C . ARG A 1 122 ? 0.545 -13.031 -12.484 1 98.5 122 ARG A C 1
ATOM 940 O O . ARG A 1 122 ? -0.379 -12.922 -11.68 1 98.5 122 ARG A O 1
ATOM 947 N N . THR A 1 123 ? 0.527 -13.805 -13.523 1 98.88 123 THR A N 1
ATOM 948 C CA . THR A 1 123 ? -0.538 -14.789 -13.672 1 98.88 123 THR A CA 1
ATOM 949 C C . THR A 1 123 ? -0.047 -16.172 -13.266 1 98.88 123 THR A C 1
ATOM 951 O O . THR A 1 123 ? 0.882 -16.719 -13.875 1 98.88 123 THR A O 1
ATOM 954 N N . ILE A 1 124 ? -0.72 -16.703 -12.25 1 98.81 124 ILE A N 1
ATOM 955 C CA . ILE A 1 124 ? -0.314 -18.031 -11.82 1 98.81 124 ILE A CA 1
ATOM 956 C C . ILE A 1 124 ? -1.479 -19 -11.977 1 98.81 124 ILE A C 1
ATOM 958 O O . ILE A 1 124 ? -2.639 -18.625 -11.781 1 98.81 124 ILE A O 1
ATOM 962 N N . LYS A 1 125 ? -1.165 -20.203 -12.312 1 98.75 125 LYS A N 1
ATOM 963 C CA . LYS A 1 125 ? -2.168 -21.219 -12.641 1 98.75 125 LYS A CA 1
ATOM 964 C C . LYS A 1 125 ? -2.035 -22.438 -11.734 1 98.75 125 LYS A C 1
ATOM 966 O O . LYS A 1 125 ? -0.924 -22.875 -11.43 1 98.75 125 LYS A O 1
ATOM 971 N N . ARG A 1 126 ? -3.213 -22.969 -11.438 1 98.5 126 ARG A N 1
ATOM 972 C CA . ARG A 1 126 ? -3.256 -24.172 -10.602 1 98.5 126 ARG A CA 1
ATOM 973 C C . ARG A 1 126 ? -2.588 -25.344 -11.305 1 98.5 126 ARG A C 1
ATOM 975 O O . ARG A 1 126 ? -2.787 -25.562 -12.5 1 98.5 126 ARG A O 1
ATOM 982 N N . ILE A 1 127 ? -1.846 -26.094 -10.5 1 98.12 127 ILE A N 1
ATOM 983 C CA . ILE A 1 127 ? -1.193 -27.281 -11.047 1 98.12 127 ILE A CA 1
ATOM 984 C C . ILE A 1 127 ? -1.625 -28.516 -10.25 1 98.12 127 ILE A C 1
ATOM 986 O O . ILE A 1 127 ? -2.039 -28.406 -9.094 1 98.12 127 ILE A O 1
ATOM 990 N N . MET B 1 1 ? -10.5 9.898 20.141 1 77.94 1 MET B N 1
ATOM 991 C CA . MET B 1 1 ? -10.164 11.234 19.641 1 77.94 1 MET B CA 1
ATOM 992 C C . MET B 1 1 ? -10.492 11.367 18.156 1 77.94 1 MET B C 1
ATOM 994 O O . MET B 1 1 ? -10.445 10.383 17.422 1 77.94 1 MET B O 1
ATOM 998 N N . SER B 1 2 ? -10.961 12.617 17.766 1 93.25 2 SER B N 1
ATOM 999 C CA . SER B 1 2 ? -11.414 12.859 16.391 1 93.25 2 SER B CA 1
ATOM 1000 C C . SER B 1 2 ? -10.336 13.555 15.57 1 93.25 2 SER B C 1
ATOM 1002 O O . SER B 1 2 ? -9.594 14.391 16.078 1 93.25 2 SER B O 1
ATOM 1004 N N . PHE B 1 3 ? -10.203 13.25 14.375 1 98 3 PHE B N 1
ATOM 1005 C CA . PHE B 1 3 ? -9.258 13.875 13.453 1 98 3 PHE B CA 1
ATOM 1006 C C . PHE B 1 3 ? -9.758 15.258 13.031 1 98 3 PHE B C 1
ATOM 1008 O O . PHE B 1 3 ? -9 16.047 12.461 1 98 3 PHE B O 1
ATOM 1015 N N . SER B 1 4 ? -10.969 15.562 13.305 1 98.31 4 SER B N 1
ATOM 1016 C CA . SER B 1 4 ? -11.547 16.812 12.812 1 98.31 4 SER B CA 1
ATOM 1017 C C . SER B 1 4 ? -10.75 18.016 13.273 1 98.31 4 SER B C 1
ATOM 1019 O O . SER B 1 4 ? -10.367 18.109 14.445 1 98.31 4 SER B O 1
ATOM 1021 N N . GLY B 1 5 ? -10.484 18.891 12.344 1 98.38 5 GLY B N 1
ATOM 1022 C CA . GLY B 1 5 ? -9.75 20.094 12.664 1 98.38 5 GLY B CA 1
ATOM 1023 C C . GLY B 1 5 ? -8.938 20.641 11.5 1 98.38 5 GLY B C 1
ATOM 1024 O O . GLY B 1 5 ? -9.039 20.125 10.383 1 98.38 5 GLY B O 1
ATOM 1025 N N . ARG B 1 6 ? -8.305 21.75 11.758 1 98.75 6 ARG B N 1
ATOM 1026 C CA . ARG B 1 6 ? -7.379 22.391 10.828 1 98.75 6 ARG B CA 1
ATOM 1027 C C . ARG B 1 6 ? -5.941 22.297 11.328 1 98.75 6 ARG B C 1
ATOM 1029 O O . ARG B 1 6 ? -5.66 22.578 12.492 1 98.75 6 ARG B O 1
ATOM 1036 N N . TYR B 1 7 ? -5.09 21.844 10.398 1 98.81 7 TYR B N 1
ATOM 1037 C CA . TYR B 1 7 ? -3.709 21.562 10.773 1 98.81 7 TYR B CA 1
ATOM 1038 C C . TYR B 1 7 ? -2.736 22.219 9.797 1 98.81 7 TYR B C 1
ATOM 1040 O O . TYR B 1 7 ? -3.047 22.391 8.617 1 98.81 7 TYR B O 1
ATOM 1048 N N . GLN B 1 8 ? -1.569 22.562 10.367 1 98.81 8 GLN B N 1
ATOM 1049 C CA . GLN B 1 8 ? -0.507 23.109 9.531 1 98.81 8 GLN B CA 1
ATOM 1050 C C . GLN B 1 8 ? 0.77 22.297 9.648 1 98.81 8 GLN B C 1
ATOM 1052 O O . GLN B 1 8 ? 1.124 21.844 10.742 1 98.81 8 GLN B O 1
ATOM 1057 N N . LEU B 1 9 ? 1.469 22.188 8.531 1 98.81 9 LEU B N 1
ATOM 1058 C CA . LEU B 1 9 ? 2.74 21.469 8.531 1 98.81 9 LEU B CA 1
ATOM 1059 C C . LEU B 1 9 ? 3.736 22.141 9.477 1 98.81 9 LEU B C 1
ATOM 1061 O O . LEU B 1 9 ? 3.984 23.344 9.375 1 98.81 9 LEU B O 1
ATOM 1065 N N . GLU B 1 10 ? 4.168 21.328 10.328 1 98.62 10 GLU B N 1
ATOM 1066 C CA . GLU B 1 10 ? 5.172 21.812 11.266 1 98.62 10 GLU B CA 1
ATOM 1067 C C . GLU B 1 10 ? 6.574 21.359 10.867 1 98.62 10 GLU B C 1
ATOM 1069 O O . GLU B 1 10 ? 7.527 22.141 10.93 1 98.62 10 GLU B O 1
ATOM 1074 N N . SER B 1 11 ? 6.75 20.125 10.531 1 98.25 11 SER B N 1
ATOM 1075 C CA . SER B 1 11 ? 8.039 19.578 10.125 1 98.25 11 SER B CA 1
ATOM 1076 C C . SER B 1 11 ? 7.863 18.375 9.203 1 98.25 11 SER B C 1
ATOM 1078 O O . SER B 1 11 ? 6.777 17.797 9.125 1 98.25 11 SER B O 1
ATOM 1080 N N . GLN B 1 12 ? 8.906 18.094 8.438 1 98.06 12 GLN B N 1
ATOM 1081 C CA . GLN B 1 12 ? 8.883 16.938 7.559 1 98.06 12 GLN B CA 1
ATOM 1082 C C . GLN B 1 12 ? 10.266 16.297 7.453 1 98.06 12 GLN B C 1
ATOM 1084 O O . GLN B 1 12 ? 11.281 16.969 7.629 1 98.06 12 GLN B O 1
ATOM 1089 N N . GLU B 1 13 ? 10.289 14.984 7.293 1 98.5 13 GLU B N 1
ATOM 1090 C CA . GLU B 1 13 ? 11.492 14.195 7.102 1 98.5 13 GLU B CA 1
ATOM 1091 C C . GLU B 1 13 ? 11.461 13.453 5.77 1 98.5 13 GLU B C 1
ATOM 1093 O O . GLU B 1 13 ? 10.453 12.836 5.418 1 98.5 13 GLU B O 1
ATOM 1098 N N . ASN B 1 14 ? 12.609 13.547 4.926 1 98.25 14 ASN B N 1
ATOM 1099 C CA . ASN B 1 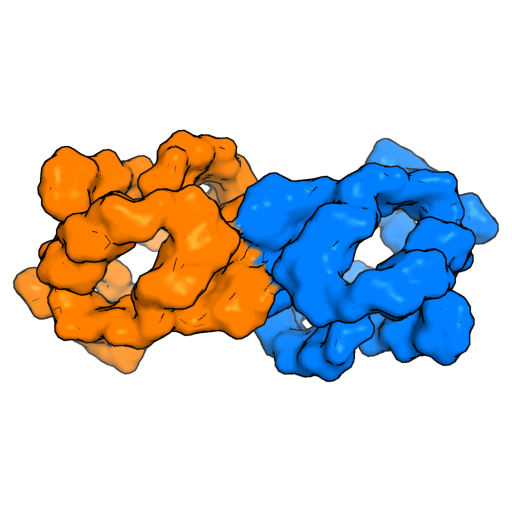14 ? 12.797 12.797 3.688 1 98.25 14 ASN B CA 1
ATOM 1100 C C . ASN B 1 14 ? 11.812 13.25 2.609 1 98.25 14 ASN B C 1
ATOM 1102 O O . ASN B 1 14 ? 11.32 12.43 1.829 1 98.25 14 ASN B O 1
ATOM 1106 N N . PHE B 1 15 ? 11.578 14.586 2.596 1 98.19 15 PHE B N 1
ATOM 1107 C CA . PHE B 1 15 ? 10.68 15.148 1.595 1 98.19 15 PHE B CA 1
ATOM 1108 C C . PHE B 1 15 ? 11.242 14.961 0.193 1 98.19 15 PHE B C 1
ATOM 1110 O O . PHE B 1 15 ? 10.625 14.312 -0.654 1 98.19 15 PHE B O 1
ATOM 1117 N N . GLU B 1 16 ? 12.469 15.438 -0.012 1 97.56 16 GLU B N 1
ATOM 1118 C CA . GLU B 1 16 ? 13.016 15.492 -1.362 1 97.56 16 GLU B CA 1
ATOM 1119 C C . GLU B 1 16 ? 13.25 14.086 -1.918 1 97.56 16 GLU B C 1
ATOM 1121 O O . GLU B 1 16 ? 12.805 13.773 -3.023 1 97.56 16 GLU B O 1
ATOM 1126 N N . PRO B 1 17 ? 13.891 13.156 -1.132 1 96.69 17 PRO B N 1
ATOM 1127 C CA . PRO B 1 17 ? 14.062 11.805 -1.677 1 96.69 17 PRO B CA 1
ATOM 1128 C C . PRO B 1 17 ? 12.734 11.141 -2.029 1 96.69 17 PRO B C 1
ATOM 1130 O O . PRO B 1 17 ? 12.648 10.414 -3.023 1 96.69 17 PRO B O 1
ATOM 1133 N N . PHE B 1 18 ? 11.727 11.391 -1.262 1 96.94 18 PHE B N 1
ATOM 1134 C CA . PHE B 1 18 ? 10.43 10.773 -1.507 1 96.94 18 PHE B CA 1
ATOM 1135 C C . PHE B 1 18 ? 9.797 11.336 -2.773 1 96.94 18 PHE B C 1
ATOM 1137 O O . PHE B 1 18 ? 9.312 10.578 -3.619 1 96.94 18 PHE B O 1
ATOM 1144 N N . MET B 1 19 ? 9.797 12.633 -2.889 1 96.19 19 MET B N 1
ATOM 1145 C CA . MET B 1 19 ? 9.188 13.266 -4.055 1 96.19 19 MET B CA 1
ATOM 1146 C C . MET B 1 19 ? 9.898 12.844 -5.336 1 96.19 19 MET B C 1
ATOM 1148 O O . MET B 1 19 ? 9.258 12.633 -6.363 1 96.19 19 MET B O 1
ATOM 1152 N N . LYS B 1 20 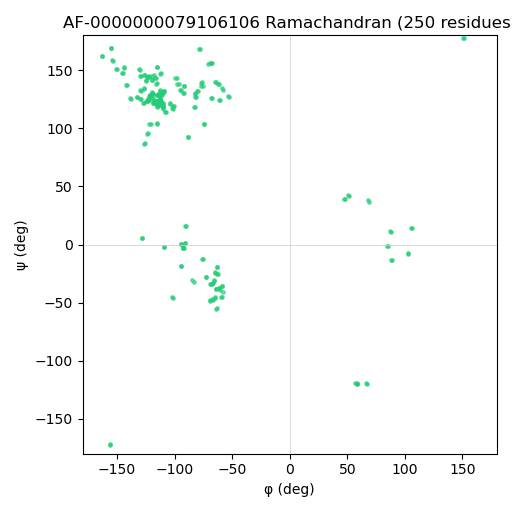? 11.203 12.703 -5.258 1 94.69 20 LYS B N 1
ATOM 1153 C CA . LYS B 1 20 ? 11.953 12.219 -6.41 1 94.69 20 LYS B CA 1
ATOM 1154 C C . LYS B 1 20 ? 11.555 10.789 -6.766 1 94.69 20 LYS B C 1
ATOM 1156 O O . LYS B 1 20 ? 11.398 10.461 -7.941 1 94.69 20 LYS B O 1
ATOM 1161 N N . ALA B 1 21 ? 11.328 10.031 -5.738 1 92.75 21 ALA B N 1
ATOM 1162 C CA . ALA B 1 21 ? 10.992 8.625 -5.941 1 92.75 21 ALA B CA 1
ATOM 1163 C C . ALA B 1 21 ? 9.648 8.477 -6.648 1 92.75 21 ALA B C 1
ATOM 1165 O O . ALA B 1 21 ? 9.445 7.527 -7.402 1 92.75 21 ALA B O 1
ATOM 1166 N N . ILE B 1 22 ? 8.75 9.445 -6.395 1 92.88 22 ILE B N 1
ATOM 1167 C CA . ILE B 1 22 ? 7.438 9.305 -7.016 1 92.88 22 ILE B CA 1
ATOM 1168 C C . ILE B 1 22 ? 7.41 10.078 -8.336 1 92.88 22 ILE B C 1
ATOM 1170 O O . ILE B 1 22 ? 6.352 10.227 -8.953 1 92.88 22 ILE B O 1
ATOM 1174 N N . GLY B 1 23 ? 8.469 10.711 -8.727 1 90.88 23 GLY B N 1
ATOM 1175 C CA . GLY B 1 23 ? 8.617 11.141 -10.109 1 90.88 23 GLY B CA 1
ATOM 1176 C C . GLY B 1 23 ? 8.43 12.633 -10.289 1 90.88 23 GLY B C 1
ATOM 1177 O O . GLY B 1 23 ? 8.242 13.109 -11.406 1 90.88 23 GLY B O 1
ATOM 1178 N N . LEU B 1 24 ? 8.445 13.398 -9.219 1 93.56 24 LEU B N 1
ATOM 1179 C CA . LEU B 1 24 ? 8.344 14.844 -9.375 1 93.56 24 LEU B CA 1
ATOM 1180 C C . LEU B 1 24 ? 9.664 15.438 -9.852 1 93.56 24 LEU B C 1
ATOM 1182 O O . LEU B 1 24 ? 10.734 15.023 -9.398 1 93.56 24 LEU B O 1
ATOM 1186 N N . PRO B 1 25 ? 9.516 16.406 -10.773 1 95.44 25 PRO B N 1
ATOM 1187 C CA . PRO B 1 25 ? 10.75 17.062 -11.195 1 95.44 25 PRO B CA 1
ATOM 1188 C C . PRO B 1 25 ? 11.344 17.953 -10.109 1 95.44 25 PRO B C 1
ATOM 1190 O O . PRO B 1 25 ? 10.609 18.484 -9.266 1 95.44 25 PRO B O 1
ATOM 1193 N N . ASP B 1 26 ? 12.648 18.172 -10.188 1 96.94 26 ASP B N 1
ATOM 1194 C CA . ASP B 1 26 ? 13.406 18.906 -9.18 1 96.94 26 ASP B CA 1
ATOM 1195 C C . ASP B 1 26 ? 12.859 20.312 -8.992 1 96.94 26 ASP B C 1
ATOM 1197 O O . ASP B 1 26 ? 12.805 20.828 -7.871 1 96.94 26 ASP B O 1
ATOM 1201 N N . GLU B 1 27 ? 12.508 20.938 -10.07 1 96.31 27 GLU B N 1
ATOM 1202 C CA . GLU B 1 27 ? 12.016 22.312 -10 1 96.31 27 GLU B CA 1
ATOM 1203 C C . GLU B 1 27 ? 10.781 22.406 -9.109 1 96.31 27 GLU B C 1
ATOM 1205 O O . GLU B 1 27 ? 10.703 23.281 -8.234 1 96.31 27 GLU B O 1
ATOM 1210 N N . LEU B 1 28 ? 9.875 21.5 -9.289 1 93.69 28 LEU B N 1
ATOM 1211 C CA . LEU B 1 28 ? 8.656 21.5 -8.484 1 93.69 28 LEU B CA 1
ATOM 1212 C C . LEU B 1 28 ? 8.969 21.125 -7.035 1 93.69 28 LEU B C 1
ATOM 1214 O O . LEU B 1 28 ? 8.352 21.656 -6.109 1 93.69 28 LEU B O 1
ATOM 1218 N N . ILE B 1 29 ? 9.922 20.266 -6.875 1 96.62 29 ILE B N 1
ATOM 1219 C CA . ILE B 1 29 ? 10.32 19.812 -5.543 1 96.62 29 ILE B CA 1
ATOM 1220 C C . ILE B 1 29 ? 10.891 21 -4.758 1 96.62 29 ILE B C 1
ATOM 1222 O O . ILE B 1 29 ? 10.508 21.219 -3.605 1 96.62 29 ILE B O 1
ATOM 1226 N N . GLN B 1 30 ? 11.703 21.734 -5.375 1 96.88 30 GLN B N 1
ATOM 1227 C CA . GLN B 1 30 ? 12.336 22.859 -4.711 1 96.88 30 GLN B CA 1
ATOM 1228 C C . GLN B 1 30 ? 11.312 23.938 -4.375 1 96.88 30 GLN B C 1
ATOM 1230 O O . GLN B 1 30 ? 11.406 24.594 -3.334 1 96.88 30 GLN B O 1
ATOM 1235 N N . LYS B 1 31 ? 10.367 24.078 -5.176 1 93.81 31 LYS B N 1
ATOM 1236 C CA . LYS B 1 31 ? 9.328 25.078 -4.934 1 93.81 31 LYS B CA 1
ATOM 1237 C C . LYS B 1 31 ? 8.414 24.656 -3.789 1 93.81 31 LYS B C 1
ATOM 1239 O O . LYS B 1 31 ? 7.844 25.516 -3.1 1 93.81 31 LYS B O 1
ATOM 1244 N N . GLY B 1 32 ? 8.305 23.406 -3.609 1 94.5 32 GLY B N 1
ATOM 1245 C CA . GLY B 1 32 ? 7.328 22.891 -2.658 1 94.5 32 GLY B CA 1
ATOM 1246 C C . GLY B 1 32 ? 7.91 22.641 -1.28 1 94.5 32 GLY B C 1
ATOM 1247 O O . GLY B 1 32 ? 7.172 22.531 -0.299 1 94.5 32 GLY B O 1
ATOM 1248 N N . LYS B 1 33 ? 9.203 22.547 -1.212 1 95.62 33 LYS B N 1
ATOM 1249 C CA . LYS B 1 33 ? 9.867 22.016 -0.025 1 95.62 33 LYS B CA 1
ATOM 1250 C C . LYS B 1 33 ? 9.609 22.906 1.191 1 95.62 33 LYS B C 1
ATOM 1252 O O . LYS B 1 33 ? 9.586 22.422 2.324 1 95.62 33 LYS B O 1
ATOM 1257 N N . ASP B 1 34 ? 9.32 24.188 1.024 1 95.56 34 ASP B N 1
ATOM 1258 C CA . ASP B 1 34 ? 9.188 25.109 2.158 1 95.56 34 ASP B CA 1
ATOM 1259 C C . ASP B 1 34 ? 7.727 25.516 2.367 1 95.56 34 ASP B C 1
ATOM 1261 O O . ASP B 1 34 ? 7.422 26.297 3.258 1 95.56 34 ASP B O 1
ATOM 1265 N N . ILE B 1 35 ? 6.891 25.031 1.52 1 96.38 35 ILE B N 1
ATOM 1266 C CA . ILE B 1 35 ? 5.48 25.375 1.648 1 96.38 35 ILE B CA 1
ATOM 1267 C C . ILE B 1 35 ? 4.902 24.734 2.908 1 96.38 35 ILE B C 1
ATOM 1269 O O . ILE B 1 35 ? 5.047 23.531 3.121 1 96.38 35 ILE B O 1
ATOM 1273 N N . LYS B 1 36 ? 4.312 25.547 3.73 1 97.56 36 LYS B N 1
ATOM 1274 C CA . LYS B 1 36 ? 3.6 25.031 4.898 1 97.56 36 LYS B CA 1
ATOM 1275 C C . LYS B 1 36 ? 2.145 24.719 4.559 1 97.56 36 LYS B C 1
ATOM 1277 O O . LYS B 1 36 ? 1.27 25.578 4.691 1 97.56 36 LYS B O 1
ATOM 1282 N N . SER B 1 37 ? 1.896 23.562 4.199 1 98 37 SER B N 1
ATOM 1283 C CA . SER B 1 37 ? 0.581 23.141 3.736 1 98 37 SER B CA 1
ATOM 1284 C C . SER B 1 37 ? -0.441 23.172 4.867 1 98 37 SER B C 1
ATOM 1286 O O . SER B 1 37 ? -0.08 23.047 6.039 1 98 37 SER B O 1
ATOM 1288 N N . ILE B 1 38 ? -1.677 23.297 4.492 1 98.62 38 ILE B N 1
ATOM 1289 C CA . ILE B 1 38 ? -2.795 23.281 5.43 1 98.62 38 ILE B CA 1
ATOM 1290 C C . ILE B 1 38 ? -3.719 22.109 5.113 1 98.62 38 ILE B C 1
ATOM 1292 O O . ILE B 1 38 ? -4.078 21.891 3.957 1 98.62 38 ILE B O 1
ATOM 1296 N N . SER B 1 39 ? -4.027 21.344 6.152 1 98.62 39 SER B N 1
ATO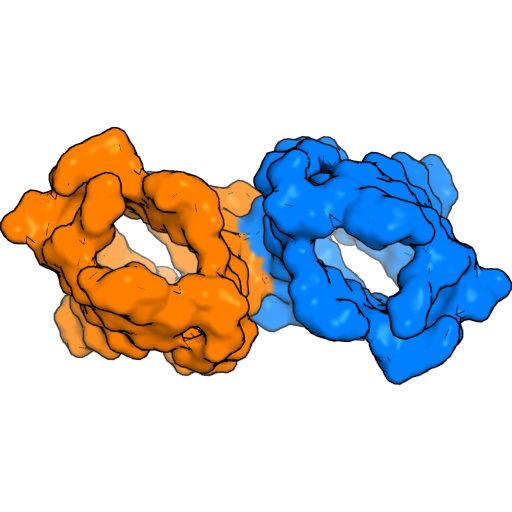M 1297 C CA . SER B 1 39 ? -4.992 20.25 6.035 1 98.62 39 SER B CA 1
ATOM 1298 C C . SER B 1 39 ? -6.242 20.531 6.863 1 98.62 39 SER B C 1
ATOM 1300 O O . SER B 1 39 ? -6.148 20.828 8.055 1 98.62 39 SER B O 1
ATOM 1302 N N . GLU B 1 40 ? -7.336 20.422 6.289 1 98.81 40 GLU B N 1
ATOM 1303 C CA . GLU B 1 40 ? -8.625 20.469 6.977 1 98.81 40 GLU B CA 1
ATOM 1304 C C . GLU B 1 40 ? -9.32 19.109 6.926 1 98.81 40 GLU B C 1
ATOM 1306 O O . GLU B 1 40 ? -9.562 18.562 5.844 1 98.81 40 GLU B O 1
ATOM 1311 N N . ILE B 1 41 ? -9.664 18.609 8.047 1 98.75 41 ILE B N 1
ATOM 1312 C CA . ILE B 1 41 ? -10.273 17.281 8.133 1 98.75 41 ILE B CA 1
ATOM 1313 C C . ILE B 1 41 ? -11.641 17.391 8.805 1 98.75 41 ILE B C 1
ATOM 1315 O O . ILE B 1 41 ? -11.773 17.984 9.883 1 98.75 41 ILE B O 1
ATOM 1319 N N . GLU B 1 42 ? -12.602 16.875 8.188 1 98.75 42 GLU B N 1
ATOM 1320 C CA . GLU B 1 42 ? -13.945 16.703 8.734 1 98.75 42 GLU B CA 1
ATOM 1321 C C . GLU B 1 42 ? -14.281 15.219 8.906 1 98.75 42 GLU B C 1
ATOM 1323 O O . GLU B 1 42 ? -14.266 14.461 7.938 1 98.75 42 GLU B O 1
ATOM 1328 N N . GLU B 1 43 ? -14.547 14.852 10.094 1 98.25 43 GLU B N 1
ATOM 1329 C CA . GLU B 1 43 ? -14.938 13.492 10.43 1 98.25 43 GLU B CA 1
ATOM 1330 C C . GLU B 1 43 ? -16.375 13.445 10.953 1 98.25 43 GLU B C 1
ATOM 1332 O O . GLU B 1 43 ? -16.688 14.07 11.969 1 98.25 43 GLU B O 1
ATOM 1337 N N . ASN B 1 44 ? -17.219 12.758 10.312 1 98.19 44 ASN B N 1
ATOM 1338 C CA . ASN B 1 44 ? -18.594 12.469 10.719 1 98.19 44 ASN B CA 1
ATOM 1339 C C . ASN B 1 44 ? -18.859 10.969 10.758 1 98.19 44 ASN B C 1
ATOM 1341 O O . ASN B 1 44 ? -19.328 10.383 9.773 1 98.19 44 ASN B O 1
ATOM 1345 N N . GLY B 1 45 ? -18.688 10.477 11.961 1 96.5 45 GLY B N 1
ATOM 1346 C CA . GLY B 1 45 ? -18.672 9.023 12.023 1 96.5 45 GLY B CA 1
ATOM 1347 C C . GLY B 1 45 ? -17.594 8.406 11.156 1 96.5 45 GLY B C 1
ATOM 1348 O O . GLY B 1 45 ? -16.422 8.734 11.281 1 96.5 45 GLY B O 1
ATOM 1349 N N . ASP B 1 46 ? -18.109 7.602 10.211 1 97.81 46 ASP B N 1
ATOM 1350 C CA . ASP B 1 46 ? -17.156 6.926 9.336 1 97.81 46 ASP B CA 1
ATOM 1351 C C . ASP B 1 46 ? -16.891 7.742 8.07 1 97.81 46 ASP B C 1
ATOM 1353 O O . ASP B 1 46 ? -16.062 7.371 7.246 1 97.81 46 ASP B O 1
ATOM 1357 N N . HIS B 1 47 ? -17.531 8.789 7.945 1 98.62 47 HIS B N 1
ATOM 1358 C CA . HIS B 1 47 ? -17.375 9.617 6.75 1 98.62 47 HIS B CA 1
ATOM 1359 C C . HIS B 1 47 ? -16.344 10.711 6.973 1 98.62 47 HIS B C 1
ATOM 1361 O O . HIS B 1 47 ? -16.391 11.414 7.984 1 98.62 47 HIS B O 1
ATOM 1367 N N . PHE B 1 48 ? -15.445 10.828 5.98 1 98.81 48 PHE B N 1
ATOM 1368 C CA . PHE B 1 48 ? -14.383 11.82 6.059 1 98.81 48 PHE B CA 1
ATOM 1369 C C . PHE B 1 48 ? -14.367 12.703 4.816 1 98.81 48 PHE B C 1
ATOM 1371 O O . PHE B 1 48 ? -14.633 12.227 3.709 1 98.81 48 PHE B O 1
ATOM 1378 N N . LYS B 1 49 ? -14.023 13.914 5.055 1 98.88 49 LYS B N 1
ATOM 1379 C CA . LYS B 1 49 ? -13.602 14.844 4.008 1 98.88 49 LYS B CA 1
ATOM 1380 C C . LYS B 1 49 ? -12.281 15.516 4.375 1 98.88 49 LYS B C 1
ATOM 1382 O O . LYS B 1 49 ? -12.172 16.156 5.422 1 98.88 49 LYS B O 1
ATOM 1387 N N . VAL B 1 50 ? -11.312 15.438 3.531 1 98.75 50 VAL B N 1
ATOM 1388 C CA . VAL B 1 50 ? -9.984 16 3.768 1 98.75 50 VAL B CA 1
ATOM 1389 C C . VAL B 1 50 ? -9.633 16.984 2.66 1 98.75 50 VAL B C 1
ATOM 1391 O O . VAL B 1 50 ? -9.688 16.656 1.476 1 98.75 50 VAL B O 1
ATOM 1394 N N . THR B 1 51 ? -9.336 18.156 3.078 1 98.69 51 THR B N 1
ATOM 1395 C CA . THR B 1 51 ? -8.891 19.203 2.168 1 98.69 51 THR B CA 1
ATOM 1396 C C . THR B 1 51 ? -7.449 19.609 2.475 1 98.69 51 THR B C 1
ATOM 1398 O O . THR B 1 51 ? -7.141 20.031 3.59 1 98.69 51 THR B O 1
ATOM 1401 N N . VAL B 1 52 ? -6.582 19.438 1.489 1 98 52 VAL B N 1
ATOM 1402 C CA . VAL B 1 52 ? -5.18 19.797 1.649 1 98 52 VAL B CA 1
ATOM 1403 C C . VAL B 1 52 ? -4.832 20.938 0.688 1 98 52 VAL B C 1
ATOM 1405 O O . VAL B 1 52 ? -5.059 20.828 -0.519 1 98 52 VAL B O 1
ATOM 1408 N N . THR B 1 53 ? -4.352 22 1.229 1 97.62 53 THR B N 1
ATOM 1409 C CA . THR B 1 53 ? -3.922 23.156 0.449 1 97.62 53 THR B CA 1
ATOM 1410 C C . THR B 1 53 ? -2.402 23.312 0.489 1 97.62 53 THR B C 1
ATOM 1412 O O . THR B 1 53 ? -1.814 23.438 1.564 1 97.62 53 THR B O 1
ATOM 1415 N N . THR B 1 54 ? -1.772 23.188 -0.628 1 94.56 54 THR B N 1
ATOM 1416 C CA . THR B 1 54 ? -0.338 23.391 -0.804 1 94.56 54 THR B CA 1
ATOM 1417 C C . THR B 1 54 ? -0.062 24.5 -1.812 1 94.56 54 THR B C 1
ATOM 1419 O O . THR B 1 54 ? -0.103 24.266 -3.021 1 94.56 54 THR B O 1
ATOM 1422 N N . GLY B 1 55 ? 0.309 25.625 -1.332 1 91.06 55 GLY B N 1
ATOM 1423 C CA . GLY B 1 55 ? 0.417 26.781 -2.221 1 91.06 55 GLY B CA 1
ATOM 1424 C C . GLY B 1 55 ? -0.884 27.109 -2.928 1 91.06 55 GLY B C 1
ATOM 1425 O O . GLY B 1 55 ? -1.897 27.375 -2.279 1 91.06 55 GLY B O 1
ATOM 1426 N N . SER B 1 56 ? -0.8 27.047 -4.25 1 91.81 56 SER B N 1
ATOM 1427 C CA . SER B 1 56 ? -1.998 27.406 -5.008 1 91.81 56 SER B CA 1
ATOM 1428 C C . SER B 1 56 ? -2.844 26.172 -5.301 1 91.81 56 SER B C 1
ATOM 1430 O O . SER B 1 56 ? -3.938 26.281 -5.859 1 91.81 56 SER B O 1
ATOM 1432 N N . LYS B 1 57 ? -2.393 25.031 -4.93 1 92.19 57 LYS B N 1
ATOM 1433 C CA . LYS B 1 57 ? -3.1 23.781 -5.238 1 92.19 57 LYS B CA 1
ATOM 1434 C C . LYS B 1 57 ? -3.965 23.344 -4.062 1 92.19 57 LYS B C 1
ATOM 1436 O O . LYS B 1 57 ? -3.551 23.453 -2.908 1 92.19 57 LYS B O 1
ATOM 1441 N N . VAL B 1 58 ? -5.152 22.891 -4.465 1 96.56 58 VAL B N 1
ATOM 1442 C CA . VAL B 1 58 ? -6.074 22.375 -3.459 1 96.56 58 VAL B CA 1
ATOM 1443 C C . VAL B 1 58 ? -6.5 20.953 -3.836 1 96.56 58 VAL B C 1
ATOM 1445 O O . VAL B 1 58 ? -6.906 20.703 -4.973 1 96.56 58 VAL B O 1
ATOM 1448 N N . LEU B 1 59 ? -6.281 20 -2.943 1 97.12 59 LE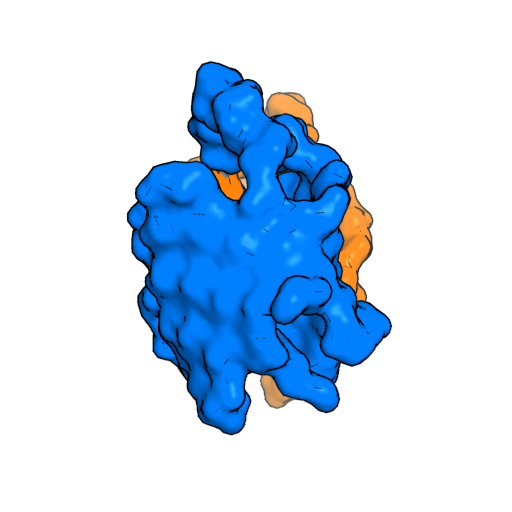U B N 1
ATOM 1449 C CA . LEU B 1 59 ? -6.703 18.609 -3.115 1 97.12 59 LEU B CA 1
ATOM 1450 C C . LEU B 1 59 ? -7.797 18.25 -2.115 1 97.12 59 LEU B C 1
ATOM 1452 O O . LEU B 1 59 ? -7.652 18.484 -0.915 1 97.12 59 LEU B O 1
ATOM 1456 N N . VAL B 1 60 ? -8.953 17.75 -2.643 1 98.19 60 VAL B N 1
ATOM 1457 C CA . VAL B 1 60 ? -10.055 17.344 -1.781 1 98.19 60 VAL B CA 1
ATOM 1458 C C . VAL B 1 60 ? -10.344 15.852 -1.986 1 98.19 60 VAL B C 1
ATOM 1460 O O . VAL B 1 60 ? -10.531 15.398 -3.117 1 98.19 60 VAL B O 1
ATOM 1463 N N . ASN B 1 61 ? -10.336 15.086 -0.945 1 98.69 61 ASN B N 1
ATOM 1464 C CA . ASN B 1 61 ? -10.734 13.688 -0.947 1 98.69 61 ASN B CA 1
ATOM 1465 C C . ASN B 1 61 ? -11.836 13.414 0.081 1 98.69 61 ASN B C 1
ATOM 1467 O O . ASN B 1 61 ? -11.789 13.938 1.194 1 98.69 61 ASN B O 1
ATOM 1471 N N . SER B 1 62 ? -12.773 12.594 -0.241 1 98.75 62 SER B N 1
ATOM 1472 C CA . SER B 1 62 ? -13.828 12.133 0.648 1 98.75 62 SER B CA 1
ATOM 1473 C C . SER B 1 62 ? -13.945 10.609 0.62 1 98.75 62 SER B C 1
ATOM 1475 O O . SER B 1 62 ? -13.836 9.992 -0.442 1 98.75 62 SER B O 1
ATOM 1477 N N . PHE B 1 63 ? -14.258 10.078 1.734 1 98.75 63 PHE B N 1
ATOM 1478 C CA . PHE B 1 63 ? -14.367 8.625 1.802 1 98.75 63 PHE B CA 1
ATOM 1479 C C . PHE B 1 63 ? -15.133 8.195 3.045 1 98.75 63 PHE B C 1
ATOM 1481 O O . PHE B 1 63 ? -15.328 8.992 3.967 1 98.75 63 PHE B O 1
ATOM 1488 N N . THR B 1 64 ? -15.594 7.016 3.033 1 98.62 64 THR B N 1
ATOM 1489 C CA . THR B 1 64 ? -16.141 6.312 4.188 1 98.62 64 THR B CA 1
ATOM 1490 C C . THR B 1 64 ? -15.234 5.148 4.59 1 98.62 64 THR B C 1
ATOM 1492 O O . THR B 1 64 ? -14.844 4.34 3.744 1 98.62 64 THR B O 1
ATOM 1495 N N . ILE B 1 65 ? -14.906 5.066 5.855 1 97.75 65 ILE B N 1
ATOM 1496 C CA . ILE B 1 65 ? -14.008 4.027 6.355 1 97.75 65 ILE B CA 1
ATOM 1497 C C . ILE B 1 65 ? -14.523 2.654 5.934 1 97.75 65 ILE B C 1
ATOM 1499 O O . ILE B 1 65 ? -15.703 2.344 6.105 1 97.75 65 ILE B O 1
ATOM 1503 N N . GLY B 1 66 ? -13.625 1.903 5.316 1 95.88 66 GLY B N 1
ATOM 1504 C CA . GLY B 1 66 ? -13.93 0.519 4.992 1 95.88 66 GLY B CA 1
ATOM 1505 C C . GLY B 1 66 ? -14.68 0.365 3.684 1 95.88 66 GLY B C 1
ATOM 1506 O O . GLY B 1 66 ? -14.977 -0.754 3.26 1 95.88 66 GLY B O 1
ATOM 1507 N N . LYS B 1 67 ? -14.961 1.476 3.051 1 97.19 67 LYS B N 1
ATOM 1508 C CA . LYS B 1 67 ? -15.672 1.434 1.778 1 97.19 67 LYS B CA 1
ATOM 1509 C C . LYS B 1 67 ? -14.805 1.971 0.643 1 97.19 67 LYS B C 1
ATOM 1511 O O . LYS B 1 67 ? -14.055 2.928 0.831 1 97.19 67 LYS B O 1
ATOM 1516 N N . GLU B 1 68 ? -14.992 1.331 -0.435 1 97.38 68 GLU B N 1
ATOM 1517 C CA . GLU B 1 68 ? -14.25 1.798 -1.599 1 97.38 68 GLU B CA 1
ATOM 1518 C C . GLU B 1 68 ? -14.625 3.232 -1.958 1 97.38 68 GLU B C 1
ATOM 1520 O O . GLU B 1 68 ? -15.805 3.602 -1.906 1 97.38 68 GLU B O 1
ATOM 1525 N N . ALA B 1 69 ? -13.633 4.035 -2.297 1 98.06 69 ALA B N 1
ATOM 1526 C CA . ALA B 1 69 ? -13.812 5.406 -2.766 1 98.06 69 ALA B CA 1
ATOM 1527 C C . ALA B 1 69 ? -12.781 5.762 -3.832 1 98.06 69 ALA B C 1
ATOM 1529 O O . ALA B 1 69 ? -11.719 5.145 -3.908 1 98.06 69 ALA B O 1
ATOM 1530 N N . GLU B 1 70 ? -13.133 6.656 -4.703 1 98.19 70 GLU B N 1
ATOM 1531 C CA . GLU B 1 70 ? -12.156 7.23 -5.621 1 98.19 70 GLU B CA 1
ATOM 1532 C C . GLU B 1 70 ? -11.367 8.359 -4.957 1 98.19 70 GLU B C 1
ATOM 1534 O O . GLU B 1 70 ? -11.953 9.344 -4.496 1 98.19 70 GLU B O 1
ATOM 1539 N N . LEU B 1 71 ? -10.062 8.219 -4.836 1 97.75 71 LEU B N 1
ATOM 1540 C CA . LEU B 1 71 ? -9.172 9.203 -4.234 1 97.75 71 LEU B CA 1
ATOM 1541 C C . LEU B 1 71 ? -8.195 9.758 -5.266 1 97.75 71 LEU B C 1
ATOM 1543 O O . LEU B 1 71 ? -7.867 9.078 -6.242 1 97.75 71 LEU B O 1
ATOM 1547 N N . GLU B 1 72 ? -7.785 10.938 -5.016 1 96.38 72 GLU B N 1
ATOM 1548 C CA . GLU B 1 72 ? -6.828 11.578 -5.906 1 96.38 72 GLU B CA 1
ATOM 1549 C C . GLU B 1 72 ? -5.477 11.773 -5.219 1 96.38 72 GLU B C 1
ATOM 1551 O O . GLU B 1 72 ? -5.418 12.164 -4.055 1 96.38 72 GLU B O 1
ATOM 1556 N N . THR B 1 73 ? -4.402 11.383 -5.938 1 91.25 73 THR B N 1
ATOM 1557 C CA . THR B 1 73 ? -3.053 11.609 -5.43 1 91.25 73 THR B CA 1
ATOM 1558 C C . THR B 1 73 ? -2.639 13.062 -5.637 1 91.25 73 THR B C 1
ATOM 1560 O O . THR B 1 73 ? -3.312 13.812 -6.344 1 91.25 73 THR B O 1
ATOM 1563 N N . VAL B 1 74 ? -1.531 13.438 -4.992 1 84 74 VAL B N 1
ATOM 1564 C CA . VAL B 1 74 ? -1.007 14.797 -5.102 1 84 74 VAL B CA 1
ATOM 1565 C C . VAL B 1 74 ? -0.562 15.062 -6.539 1 84 74 VAL B C 1
ATOM 1567 O O . VAL B 1 74 ? -0.517 16.219 -6.977 1 84 74 VAL B O 1
ATOM 1570 N N . THR B 1 75 ? -0.265 13.992 -7.227 1 85.19 75 THR B N 1
ATOM 1571 C CA . THR B 1 75 ? 0.183 14.148 -8.609 1 85.19 75 THR B CA 1
ATOM 1572 C C . THR B 1 75 ? -1 14.102 -9.57 1 85.19 75 THR B C 1
ATOM 1574 O O . THR B 1 75 ? -0.82 14.18 -10.789 1 85.19 75 THR B O 1
ATOM 1577 N N . GLY B 1 76 ? -2.193 13.969 -9.086 1 89.06 76 GLY B N 1
ATOM 1578 C CA . GLY B 1 76 ? -3.383 14.164 -9.898 1 89.06 76 GLY B CA 1
ATOM 1579 C C . GLY B 1 76 ? -4.035 12.867 -10.328 1 89.06 76 GLY B C 1
ATOM 1580 O O . GLY B 1 76 ? -5.117 12.875 -10.914 1 89.06 76 GLY B O 1
ATOM 1581 N N . GLU B 1 77 ? -3.504 11.727 -10.117 1 90.44 77 GLU B N 1
ATOM 1582 C CA . GLU B 1 77 ? -4.086 10.461 -10.547 1 90.44 77 GLU B CA 1
ATOM 1583 C C . GLU B 1 77 ? -5.238 10.047 -9.641 1 90.44 77 GLU B C 1
ATOM 1585 O O . GLU B 1 77 ? -5.156 10.188 -8.414 1 90.44 77 GLU B O 1
ATOM 1590 N N . LYS B 1 78 ? -6.316 9.57 -10.32 1 94.62 78 LYS B N 1
ATOM 1591 C CA . LYS B 1 78 ? -7.441 9.023 -9.57 1 94.62 78 LYS B CA 1
ATOM 1592 C C . LYS B 1 78 ? -7.277 7.52 -9.367 1 94.62 78 LYS B C 1
ATOM 1594 O O . LYS B 1 78 ? -6.891 6.797 -10.289 1 94.62 78 LYS B O 1
ATOM 1599 N N . VAL B 1 79 ? -7.582 7.086 -8.094 1 94.5 79 VAL B N 1
ATOM 1600 C CA . VAL B 1 79 ? -7.383 5.688 -7.734 1 94.5 79 VAL B CA 1
ATOM 1601 C C . VAL B 1 79 ? -8.523 5.215 -6.836 1 94.5 79 VAL B C 1
ATOM 1603 O O . VAL B 1 79 ? -8.953 5.938 -5.934 1 94.5 79 VAL B O 1
ATOM 1606 N N . LYS B 1 80 ? -9.016 4.012 -7.109 1 94.5 80 LYS B N 1
ATOM 1607 C CA . LYS B 1 80 ? -9.961 3.4 -6.176 1 94.5 80 LYS B CA 1
ATOM 1608 C C . LYS B 1 80 ? -9.227 2.73 -5.016 1 94.5 80 LYS B C 1
ATOM 1610 O O . LYS B 1 80 ? -8.258 1.995 -5.227 1 94.5 80 LYS B O 1
ATOM 1615 N N . SER B 1 81 ? -9.633 3.027 -3.809 1 95.75 81 SER B N 1
ATOM 1616 C CA . SER B 1 81 ? -8.984 2.457 -2.631 1 95.75 81 SER B CA 1
ATOM 1617 C C . SER B 1 81 ? -9.938 2.424 -1.439 1 95.75 81 SER B C 1
ATOM 1619 O O . SER B 1 81 ? -11.062 2.916 -1.524 1 95.75 81 SER B O 1
ATOM 1621 N N . VAL B 1 82 ? -9.531 1.747 -0.419 1 96.38 82 VAL B N 1
ATOM 1622 C CA . VAL B 1 82 ? -10.273 1.663 0.838 1 96.38 82 VAL B CA 1
ATOM 1623 C C . VAL B 1 82 ? -9.398 2.178 1.982 1 96.38 82 VAL B C 1
ATOM 1625 O O . VAL B 1 82 ? -8.25 1.752 2.139 1 96.38 82 VAL B O 1
ATOM 1628 N N . VAL B 1 83 ? -9.906 3.043 2.729 1 97.56 83 VAL B N 1
ATOM 1629 C CA . VAL B 1 83 ? -9.219 3.527 3.922 1 97.56 83 VAL B CA 1
ATOM 1630 C C . VAL B 1 83 ? -9.633 2.691 5.129 1 97.56 83 VAL B C 1
ATOM 1632 O O . VAL B 1 83 ? -10.828 2.51 5.391 1 97.56 83 VAL B O 1
ATOM 1635 N N . HIS B 1 84 ? -8.672 2.256 5.84 1 96.56 84 HIS B N 1
ATOM 1636 C CA . HIS B 1 84 ? -8.938 1.449 7.027 1 96.56 84 HIS B CA 1
ATOM 1637 C C . HIS B 1 84 ? -8.555 2.197 8.297 1 96.56 84 HIS B C 1
ATOM 1639 O O . HIS B 1 84 ? -7.566 2.934 8.32 1 96.56 84 HIS B O 1
ATOM 1645 N N . ARG B 1 85 ? -9.305 1.923 9.297 1 95.25 85 ARG B N 1
ATOM 1646 C CA . ARG B 1 85 ? -9.008 2.502 10.609 1 95.25 85 ARG B CA 1
ATOM 1647 C C . ARG B 1 85 ? -8.539 1.429 11.586 1 95.25 85 ARG B C 1
ATOM 1649 O O . ARG B 1 85 ? -9.148 0.359 11.672 1 95.25 85 ARG B O 1
ATOM 1656 N N . GLU B 1 86 ? -7.473 1.71 12.172 1 92.5 86 GLU B N 1
ATOM 1657 C CA . GLU B 1 86 ? -6.922 0.917 13.266 1 92.5 86 GLU B CA 1
ATOM 1658 C C . GLU B 1 86 ? -6.645 1.784 14.492 1 92.5 86 GLU B C 1
ATOM 1660 O O . GLU B 1 86 ? -5.539 2.305 14.656 1 92.5 86 GLU B O 1
ATOM 1665 N N . GLY B 1 87 ? -7.684 1.964 15.336 1 91.19 87 GLY B N 1
ATOM 1666 C CA . GLY B 1 87 ? -7.547 2.861 16.469 1 91.19 87 GLY B CA 1
ATOM 1667 C C . GLY B 1 87 ? -7.391 4.316 16.078 1 91.19 87 GLY B C 1
ATOM 1668 O O . GLY B 1 87 ? -8.266 4.879 15.414 1 91.19 87 GLY B O 1
ATOM 1669 N N . ASN B 1 88 ? -6.289 4.828 16.484 1 95.56 88 ASN B N 1
ATOM 1670 C CA . ASN B 1 88 ? -6.008 6.234 16.203 1 95.56 88 ASN B CA 1
ATOM 1671 C C . ASN B 1 88 ? -5.27 6.414 14.883 1 95.56 88 ASN B C 1
ATOM 1673 O O . ASN B 1 88 ? -4.668 7.461 14.641 1 95.56 88 ASN B O 1
ATOM 1677 N N . LYS B 1 89 ? -5.289 5.332 14.047 1 96.69 89 LYS B N 1
ATOM 1678 C CA . LYS B 1 89 ? -4.598 5.387 12.766 1 96.69 89 LYS B CA 1
ATOM 1679 C C . LYS B 1 89 ? -5.57 5.176 11.609 1 96.69 89 LYS B C 1
ATOM 1681 O O . LYS B 1 89 ? -6.48 4.355 11.695 1 96.69 89 LYS B O 1
ATOM 1686 N N . LEU B 1 90 ? -5.336 5.922 10.562 1 97.88 90 LEU B N 1
ATOM 1687 C CA . LEU B 1 90 ? -5.914 5.648 9.25 1 97.88 90 LEU B CA 1
ATOM 1688 C C . LEU B 1 90 ? -4.852 5.152 8.273 1 97.88 90 LEU B C 1
ATOM 1690 O O . LEU B 1 90 ? -3.752 5.711 8.211 1 97.88 90 LEU B O 1
ATOM 1694 N N . LYS B 1 91 ? -5.18 4.082 7.605 1 97.12 91 LYS B N 1
ATOM 1695 C CA . LYS B 1 91 ? -4.227 3.482 6.676 1 97.12 91 LYS B CA 1
ATOM 1696 C C . LYS B 1 91 ? -4.84 3.314 5.289 1 97.12 91 LYS B C 1
ATOM 1698 O O . LYS B 1 91 ? -5.977 2.855 5.16 1 97.12 91 LYS B O 1
ATOM 1703 N N . VAL B 1 92 ? -4.082 3.713 4.254 1 97 92 VAL B N 1
ATOM 1704 C CA . VAL B 1 92 ? -4.52 3.537 2.875 1 97 92 VAL B CA 1
ATOM 1705 C C . VAL B 1 92 ? -3.307 3.348 1.967 1 97 92 VAL B C 1
ATOM 1707 O O . VAL B 1 92 ? -2.199 3.771 2.305 1 97 92 VAL B O 1
ATOM 1710 N N . CYS B 1 93 ? -3.459 2.668 0.924 1 94.81 93 CYS B N 1
ATOM 1711 C CA . CYS B 1 93 ? -2.451 2.537 -0.123 1 94.81 93 CYS B CA 1
ATOM 1712 C C . CYS B 1 93 ? -2.957 3.111 -1.44 1 94.81 93 CYS B C 1
ATOM 1714 O O . CYS B 1 93 ? -4.023 2.725 -1.923 1 94.81 93 CYS B O 1
ATOM 1716 N N . LEU B 1 94 ? -2.246 4.074 -1.977 1 94.25 94 LEU B N 1
ATOM 1717 C CA . LEU B 1 94 ? -2.598 4.723 -3.234 1 94.25 94 LEU B CA 1
ATOM 1718 C C . LEU B 1 94 ? -1.544 4.441 -4.305 1 94.25 94 LEU B C 1
ATOM 1720 O O . LEU B 1 94 ? -0.483 5.07 -4.316 1 94.25 94 LEU B O 1
ATOM 1724 N N . LYS B 1 95 ? -1.789 3.578 -5.23 1 89.06 95 LYS B N 1
ATOM 1725 C CA . LYS B 1 95 ? -0.91 3.24 -6.348 1 89.06 95 LYS B CA 1
ATOM 1726 C C . LYS B 1 95 ? 0.495 2.9 -5.859 1 89.06 95 LYS B C 1
ATOM 1728 O O . LYS B 1 95 ? 1.483 3.42 -6.383 1 89.06 95 LYS B O 1
ATOM 1733 N N . GLY B 1 96 ? 0.515 2.188 -4.812 1 92 96 GLY B N 1
ATOM 1734 C CA . GLY B 1 96 ? 1.802 1.731 -4.312 1 92 96 GLY B CA 1
ATOM 1735 C C . GLY B 1 96 ? 2.455 2.715 -3.359 1 92 96 GLY B C 1
ATOM 1736 O O . GLY B 1 96 ? 3.668 2.672 -3.148 1 92 96 GLY B O 1
ATOM 1737 N N . ILE B 1 97 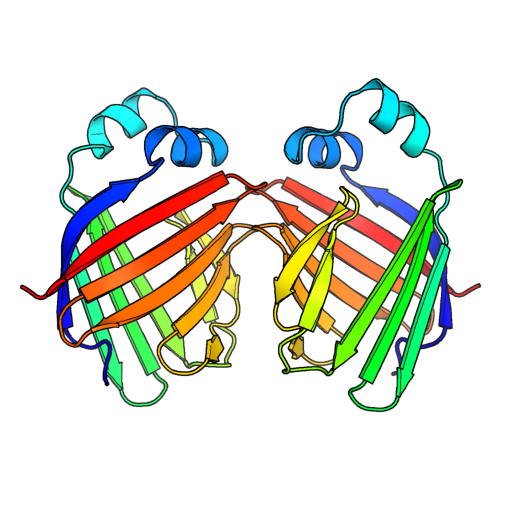? 1.76 3.66 -2.963 1 94.38 97 ILE B N 1
ATOM 1738 C CA . ILE B 1 97 ? 2.188 4.543 -1.884 1 94.38 97 ILE B CA 1
ATOM 1739 C C . ILE B 1 97 ? 1.368 4.254 -0.627 1 94.38 97 ILE B C 1
ATOM 1741 O O . ILE B 1 97 ? 0.151 4.449 -0.614 1 94.38 97 ILE B O 1
ATOM 1745 N N . GLU B 1 98 ? 2.043 3.758 0.404 1 95.69 98 GLU B N 1
ATOM 1746 C CA . GLU B 1 98 ? 1.378 3.562 1.689 1 95.69 98 GLU B CA 1
ATOM 1747 C C . GLU B 1 98 ? 1.286 4.871 2.467 1 95.69 98 GLU B C 1
ATOM 1749 O O . GLU B 1 98 ? 2.266 5.617 2.559 1 95.69 98 GLU B O 1
ATOM 1754 N N . SER B 1 99 ? 0.121 5.16 2.965 1 97.12 99 SER B N 1
ATOM 1755 C CA . SER B 1 99 ? -0.082 6.348 3.787 1 97.12 99 SER B CA 1
ATOM 1756 C C . SER B 1 99 ? -0.731 5.992 5.121 1 97.12 99 SER B C 1
ATOM 1758 O O . SER B 1 99 ? -1.818 5.41 5.152 1 97.12 99 SER B O 1
ATOM 1760 N N . ILE B 1 100 ? -0.066 6.332 6.18 1 97.5 100 ILE B N 1
ATOM 1761 C CA . ILE B 1 100 ? -0.57 6.133 7.535 1 97.5 100 ILE B CA 1
ATOM 1762 C C . ILE B 1 100 ? -0.702 7.48 8.242 1 97.5 100 ILE B C 1
ATOM 1764 O O . ILE B 1 100 ? 0.268 8.234 8.336 1 97.5 100 ILE B O 1
ATOM 1768 N N . THR B 1 101 ? -1.905 7.781 8.672 1 98.44 101 THR B N 1
ATOM 1769 C CA . THR B 1 101 ? -2.197 8.992 9.422 1 98.44 101 THR B CA 1
ATOM 1770 C C . THR B 1 101 ? -2.527 8.664 10.875 1 98.44 101 THR B C 1
ATOM 1772 O O . THR B 1 101 ? -3.512 7.973 11.156 1 98.44 101 THR B O 1
ATOM 1775 N N . GLU B 1 102 ? -1.735 9.172 11.797 1 98.44 102 GLU B N 1
ATOM 1776 C CA . GLU B 1 102 ? -1.856 8.805 13.203 1 98.44 102 GLU B CA 1
ATOM 1777 C C . GLU B 1 102 ? -2.074 10.039 14.078 1 98.44 102 GLU B C 1
ATOM 1779 O O . GLU B 1 102 ? -1.331 11.016 13.969 1 98.44 102 GLU B O 1
ATOM 1784 N N . MET B 1 103 ? -3.088 10.031 14.828 1 98.31 103 MET B N 1
ATOM 1785 C CA . MET B 1 103 ? -3.238 11.016 15.891 1 98.31 103 MET B CA 1
ATOM 1786 C C . MET B 1 103 ? -2.311 10.703 17.062 1 98.31 103 MET B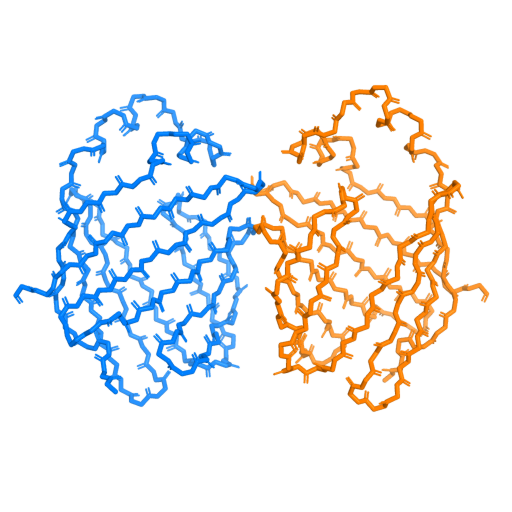 C 1
ATOM 1788 O O . MET B 1 103 ? -2.59 9.812 17.859 1 98.31 103 MET B O 1
ATOM 1792 N N . VAL B 1 104 ? -1.258 11.438 17.172 1 97.56 104 VAL B N 1
ATOM 1793 C CA . VAL B 1 104 ? -0.246 11.133 18.188 1 97.56 104 VAL B CA 1
ATOM 1794 C C . VAL B 1 104 ? -0.648 11.758 19.516 1 97.56 104 VAL B C 1
ATOM 1796 O O . VAL B 1 104 ? -0.266 11.258 20.578 1 97.56 104 VAL B O 1
ATOM 1799 N N . ASP B 1 105 ? -1.328 12.828 19.516 1 96.69 105 ASP B N 1
ATOM 1800 C CA . ASP B 1 105 ? -1.987 13.469 20.641 1 96.69 105 ASP B CA 1
ATOM 1801 C C . ASP B 1 105 ? -3.148 14.352 20.188 1 96.69 105 ASP B C 1
ATOM 1803 O O . ASP B 1 105 ? -3.541 14.305 19.016 1 96.69 105 ASP B O 1
ATOM 1807 N N . ALA B 1 106 ? -3.682 15.055 21.094 1 95.06 106 ALA B N 1
ATOM 1808 C CA . ALA B 1 106 ? -4.918 15.781 20.812 1 95.06 106 ALA B CA 1
ATOM 1809 C C . ALA B 1 106 ? -4.703 16.828 19.719 1 95.06 106 ALA B C 1
ATOM 1811 O O . ALA B 1 106 ? -5.648 17.219 19.031 1 95.06 106 ALA B O 1
ATOM 1812 N N . ASN B 1 107 ? -3.439 17.219 19.484 1 97.69 107 ASN B N 1
ATOM 1813 C CA . ASN B 1 107 ? -3.205 18.359 18.594 1 97.69 107 ASN B CA 1
ATOM 1814 C C . ASN B 1 107 ? -2.205 18.016 17.5 1 97.69 107 ASN B C 1
ATOM 1816 O O . ASN B 1 107 ? -1.84 18.875 16.688 1 97.69 107 ASN B O 1
ATOM 1820 N N . THR B 1 108 ? -1.788 16.812 17.422 1 98.69 108 THR B N 1
ATOM 1821 C CA . THR B 1 108 ? -0.684 16.469 16.531 1 98.69 108 THR B CA 1
ATOM 1822 C C . THR B 1 108 ? -1.015 15.234 15.695 1 98.69 108 THR B C 1
ATOM 1824 O O . THR B 1 108 ? -1.466 14.219 16.234 1 98.69 108 THR B O 1
ATOM 1827 N N . ILE B 1 109 ? -0.865 15.367 14.367 1 98.75 109 ILE B N 1
ATOM 1828 C CA . ILE B 1 109 ? -1.003 14.242 13.453 1 98.75 109 ILE B CA 1
ATOM 1829 C C . ILE B 1 109 ? 0.342 13.938 12.797 1 98.75 109 ILE B C 1
ATOM 1831 O O . ILE B 1 109 ? 1.051 14.859 12.375 1 98.75 109 ILE B O 1
ATOM 1835 N N . LEU B 1 110 ? 0.731 12.711 12.859 1 98.88 110 LEU B N 1
ATOM 1836 C CA . LEU B 1 110 ? 1.863 12.219 12.086 1 98.88 110 LEU B CA 1
ATOM 1837 C C . LEU B 1 110 ? 1.387 11.445 10.859 1 98.88 110 LEU B C 1
ATOM 1839 O O . LEU B 1 110 ? 0.668 10.445 10.992 1 98.88 110 LEU B O 1
ATOM 1843 N N . ASN B 1 111 ? 1.721 11.961 9.688 1 98.56 111 ASN B N 1
ATOM 1844 C CA . ASN B 1 111 ? 1.459 11.242 8.445 1 98.56 111 ASN B CA 1
ATOM 1845 C C . ASN B 1 111 ? 2.73 10.617 7.883 1 98.56 111 ASN B C 1
ATOM 1847 O O . ASN B 1 111 ? 3.725 11.305 7.664 1 98.56 111 ASN B O 1
ATOM 1851 N N . THR B 1 112 ? 2.713 9.312 7.723 1 98.38 112 THR B N 1
ATOM 1852 C CA . THR B 1 112 ? 3.854 8.57 7.191 1 98.38 112 THR B CA 1
ATOM 1853 C C . THR B 1 112 ? 3.51 7.938 5.844 1 98.38 112 THR B C 1
ATOM 1855 O O . THR B 1 112 ? 2.578 7.137 5.754 1 98.38 112 THR B O 1
ATOM 1858 N N . MET B 1 113 ? 4.301 8.305 4.855 1 97.38 113 MET B N 1
ATOM 1859 C CA . MET B 1 113 ? 4.129 7.703 3.533 1 97.38 113 MET B CA 1
ATOM 1860 C C . MET B 1 113 ? 5.355 6.883 3.145 1 97.38 113 MET B C 1
ATOM 1862 O O . MET B 1 113 ? 6.488 7.285 3.416 1 97.38 113 MET B O 1
ATOM 1866 N N . THR B 1 114 ? 5.105 5.758 2.57 1 96.56 114 THR B N 1
ATOM 1867 C CA . THR B 1 114 ? 6.199 4.871 2.188 1 96.56 114 THR B CA 1
ATOM 1868 C C . THR B 1 114 ? 6.051 4.426 0.735 1 96.56 114 THR B C 1
ATOM 1870 O O . THR B 1 114 ? 4.953 4.066 0.3 1 96.56 114 THR B O 1
ATOM 1873 N N . VAL B 1 115 ? 7.117 4.504 -0.013 1 94.81 115 VAL B N 1
ATOM 1874 C CA . VAL B 1 115 ? 7.203 3.959 -1.364 1 94.81 115 VAL B CA 1
ATOM 1875 C C . VAL B 1 115 ? 8.562 3.291 -1.568 1 94.81 115 VAL B C 1
ATOM 1877 O O . VAL B 1 115 ? 9.602 3.9 -1.316 1 94.81 115 VAL B O 1
ATOM 1880 N N . ALA B 1 116 ? 8.555 2.08 -1.969 1 89 116 ALA B N 1
ATOM 1881 C CA . ALA B 1 116 ? 9.781 1.333 -2.258 1 89 116 ALA B CA 1
ATOM 1882 C C . ALA B 1 116 ? 10.797 1.496 -1.134 1 89 116 ALA B C 1
ATOM 1884 O O . ALA B 1 116 ? 11.977 1.753 -1.391 1 89 116 ALA B O 1
ATOM 1885 N N . GLY B 1 117 ? 10.305 1.498 0.045 1 89 117 GLY B N 1
ATOM 1886 C CA . GLY B 1 117 ? 11.188 1.534 1.201 1 89 117 GLY B CA 1
ATOM 1887 C C . GLY B 1 117 ? 11.539 2.943 1.638 1 89 117 GLY B C 1
ATOM 1888 O O . GLY B 1 117 ? 12.109 3.141 2.715 1 89 117 GLY B O 1
ATOM 1889 N N . ILE B 1 118 ? 11.273 3.912 0.856 1 94.19 118 ILE B N 1
ATOM 1890 C CA . ILE B 1 118 ? 11.531 5.301 1.216 1 94.19 118 ILE B CA 1
ATOM 1891 C C . ILE B 1 118 ? 10.391 5.828 2.082 1 94.19 118 ILE B C 1
ATOM 1893 O O . ILE B 1 118 ? 9.219 5.734 1.702 1 94.19 118 ILE B O 1
ATOM 1897 N N . VAL B 1 119 ? 10.742 6.367 3.215 1 97.19 119 VAL B N 1
ATOM 1898 C CA . VAL B 1 119 ? 9.727 6.781 4.184 1 97.19 119 VAL B CA 1
ATOM 1899 C C . VAL B 1 119 ? 9.719 8.305 4.293 1 97.19 119 VAL B C 1
ATOM 1901 O O . VAL B 1 119 ? 10.758 8.922 4.531 1 97.19 119 VAL B O 1
ATOM 1904 N N . TYR B 1 120 ? 8.586 8.922 4.062 1 98.25 120 TYR B N 1
ATOM 1905 C CA . TYR B 1 120 ? 8.328 10.344 4.207 1 98.25 120 TYR B CA 1
ATOM 1906 C C . TYR B 1 120 ? 7.398 10.617 5.383 1 98.25 120 TYR B C 1
ATOM 1908 O O . TYR B 1 120 ? 6.289 10.086 5.438 1 98.25 120 TYR B O 1
ATOM 1916 N N . LYS B 1 121 ? 7.879 11.422 6.352 1 98.69 121 LYS B N 1
ATOM 1917 C CA . LYS B 1 121 ? 7.09 11.734 7.543 1 98.69 121 LYS B CA 1
ATOM 1918 C C . LYS B 1 121 ? 6.746 13.219 7.598 1 98.69 121 LYS B C 1
ATOM 1920 O O . LYS B 1 121 ? 7.617 14.07 7.434 1 98.69 121 LYS B O 1
ATOM 1925 N N . ARG B 1 122 ? 5.516 13.5 7.781 1 98.5 122 ARG B N 1
ATOM 1926 C CA . ARG B 1 122 ? 4.988 14.844 7.98 1 98.5 122 ARG B CA 1
ATOM 1927 C C . ARG B 1 122 ? 4.344 14.984 9.352 1 98.5 122 ARG B C 1
ATOM 1929 O O . ARG B 1 122 ? 3.447 14.211 9.711 1 98.5 122 ARG B O 1
ATOM 1936 N N . THR B 1 123 ? 4.824 15.922 10.094 1 98.88 123 THR B N 1
ATOM 1937 C CA . THR B 1 123 ? 4.164 16.281 11.344 1 98.88 123 THR B CA 1
ATOM 1938 C C . THR B 1 123 ? 3.326 17.547 11.172 1 98.88 123 THR B C 1
ATOM 1940 O O . THR B 1 123 ? 3.861 18.609 10.852 1 98.88 123 THR B O 1
ATOM 1943 N N . ILE B 1 124 ? 2.045 17.344 11.406 1 98.81 124 ILE B N 1
ATOM 1944 C CA . ILE B 1 124 ? 1.181 18.516 11.273 1 98.81 124 ILE B CA 1
ATOM 1945 C C . ILE B 1 124 ? 0.51 18.828 12.617 1 98.81 124 ILE B C 1
ATOM 1947 O O . ILE B 1 124 ? 0.177 17.906 13.367 1 98.81 124 ILE B O 1
ATOM 1951 N N . LYS B 1 125 ? 0.31 20.062 12.859 1 98.75 125 LYS B N 1
ATOM 1952 C CA . LYS B 1 125 ? -0.197 20.531 14.148 1 98.75 125 LYS B CA 1
ATOM 1953 C C . LYS B 1 125 ? -1.482 21.328 13.977 1 98.75 125 LYS B C 1
ATOM 1955 O O . LYS B 1 125 ? -1.604 22.125 13.047 1 98.75 125 LYS B O 1
ATOM 1960 N N . ARG B 1 126 ? -2.336 21.141 14.984 1 98.5 126 ARG B N 1
ATOM 1961 C CA . ARG B 1 126 ? -3.604 21.859 14.984 1 98.5 126 ARG B CA 1
ATOM 1962 C C . ARG B 1 126 ? -3.375 23.359 15.109 1 98.5 126 ARG B C 1
ATOM 1964 O O . ARG B 1 126 ? -2.537 23.812 15.898 1 98.5 126 ARG B O 1
ATOM 1971 N N . ILE B 1 127 ? -4.172 24.109 14.344 1 98.12 127 ILE B N 1
ATOM 1972 C CA . ILE B 1 127 ? -4.09 25.562 14.406 1 98.12 127 ILE B CA 1
ATOM 1973 C C . ILE B 1 127 ? -5.461 26.141 14.742 1 98.12 127 ILE B C 1
ATOM 1975 O O . ILE B 1 127 ? -6.488 25.5 14.5 1 98.12 127 ILE B O 1
#

Organism: Champsocephalus gunnari (NCBI:txid52237)

InterPro domains:
  IPR000463 Cytosolic fatty-acid binding [PR00178] (3-25)
  IPR000463 Cytosolic fatty-acid binding [PR00178] (62-78)
  IPR000463 Cytosolic fatty-acid binding [PR00178] (106-126)
  IPR000463 Cytosolic fatty-acid binding [PS00214] (5-22)
  IPR012674 Calycin [G3DSA:2.40.128.20] (2-127)
  IPR012674 Calycin [SSF50814] (1-127)
  IPR031259 Intracellular lipid binding protein [PTHR11955] (2-124)

Sequence (254 aa):
MSFSGRYQLESQENFEPFMKAIGLPDELIQKGKDIKSISEIEENGDHFKVTVTTGSKVLVNSFTIGKEAELETVTGEKVKSVVHREGNKLKVCLKGIESITEMVDANTILNTMTVAGIVYKRTIKRIMSFSGRYQLESQENFEPFMKAIGLPDELIQKGKDIKSISEIEENGDHFKVTVTTGSKVLVNSFTIGKEAELETVTGEKVKSVVHREGNKLKVCLKGIESITEMVDANTILNTMTVAGIVYKRTIKRI

Radius of gyration: 19.24 Å; Cα contacts (8 Å, |Δi|>4): 595; chains: 2; bounding box: 41×55×38 Å

pLDDT: mean 96.13, std 3.32, range [77.94, 98.88]

Solvent-accessible surface area (backbone atoms only — not comparable to full-atom values): 13466 Å² total; per-residue (Å²): 138,77,77,51,45,42,28,33,51,71,49,72,43,50,58,66,67,41,43,50,64,65,65,53,54,68,70,61,48,64,66,48,71,75,55,69,30,36,40,37,33,44,63,58,86,59,34,38,38,39,39,38,35,51,85,92,43,76,49,74,40,55,43,38,62,74,34,79,28,71,38,64,48,97,87,64,52,77,43,78,35,49,39,39,73,60,88,61,27,38,39,36,58,59,62,8,31,29,39,36,41,29,58,77,48,100,49,34,37,40,36,40,34,23,37,60,70,41,62,27,40,37,37,29,33,59,106,139,76,79,50,44,41,28,34,52,71,50,71,42,50,58,68,68,40,44,49,65,64,64,52,55,67,72,60,48,65,67,48,72,77,56,68,29,37,39,38,32,46,63,58,87,57,33,38,40,39,38,38,35,52,84,92,45,76,48,75,41,54,41,38,63,74,33,79,30,71,38,63,49,97,89,64,51,78,42,78,37,50,40,40,73,62,88,60,27,38,38,36,58,59,61,9,31,28,38,36,41,30,57,78,49,100,50,33,37,41,36,41,33,24,38,61,69,40,63,27,38,38,36,29,33,61,108

Nearest PDB structures (foldseek):
  1lfo-assembly1_A  TM=9.568E-01  e=1.090E-14  Rattus norvegicus
  2ftb-assembly1_A  TM=9.615E-01  e=5.562E-13  Ambystoma mexicanum
  2qo5-assembly1_A  TM=9.398E-01  e=5.562E-13  Danio rerio
  2qo4-assembly1_A  TM=9.374E-01  e=3.416E-12  Danio rerio
  2qo6-assembly1_A  TM=9.364E-01  e=5.948E-12  Danio rerio